Protein AF-A0AAR2KQG9-F1 (afdb_monomer_lite)

Secondary structure (DSSP, 8-state):
-PPPHHHHHHHHHHHHHHGGGGGG-HHHHHHHHHGGGS-HHHHHHHHHHHHHHGGG-GGGHHHHHHHHHHHHT-SSHHHHHHHHHHGGGG-SGGGHHHHHHHHHHGGG---HHHHHHHHHHHHHHHHH-HHHHHHHHHHHHHHS-HHHHHHHHHHHHHHHHHHGGGS-HHHHHHHHHHHHHHHHTT-

Foldseek 3Di:
DQQDPVLLVVLLVVCVVCVVPNLVSVVSLVSLLSLLVDDPNSLQSSLVRLLVCQVSCVVCLVSSLVSLVSQCPDPDPNSVLSSLLSLLSSLDDPCVLVSLLVLLVQCLDPPPSSNVSSLVSLLSSCVVPVVSNVNNLVCCLPPNDPSSNVSSLVSCVPCVVVSVPPPDPVVVVVVVVVSVVSVVVVD

Sequence (187 aa):
MATTVEELYRNYGILADAKEDLSQHKDAYQVILDGVKGGPKEKRLAAQFIPKFFSSFPELADAAINAQLDLCEDEDVSIRRQAIKELPRFAAGENLPRVADILTQLLQTDDSAEFNQVNSALISIFKIDPKGTLGGLFSQILQGEDVVRERAIKFLSTKLKTMAGKLKNTKLLSIFYLLAVVESNEK

pLDDT: mean 89.85, std 11.31, range [45.34, 98.38]

InterPro domains:
  IPR008383 Apoptosis inhibitory 5 [PF05918] (5-169)
  IPR008383 Apoptosis inhibitory 5 [PTHR12758] (1-168)
  IPR011989 Armadillo-like helical [G3DSA:1.25.10.10] (15-179)
  IPR016024 Armadillo-type fold [SSF48371] (39-164)

Structure (mmCIF, N/CA/C/O backbone):
data_AF-A0AAR2KQG9-F1
#
_entry.id   AF-A0AAR2KQG9-F1
#
loop_
_atom_site.group_PDB
_atom_site.id
_atom_site.type_symbol
_atom_site.label_atom_id
_atom_site.label_alt_id
_atom_site.label_comp_id
_atom_site.label_asym_id
_atom_site.label_entity_id
_atom_site.label_seq_id
_atom_site.pdbx_PDB_ins_code
_atom_site.Cartn_x
_atom_site.Cartn_y
_atom_site.Cartn_z
_atom_site.occupancy
_atom_site.B_iso_or_equiv
_atom_site.auth_seq_id
_atom_site.auth_comp_id
_atom_site.auth_asym_id
_atom_site.auth_atom_id
_atom_site.pdbx_PDB_model_num
ATOM 1 N N . MET A 1 1 ? 14.514 -14.662 -16.802 1.00 56.06 1 MET A N 1
ATOM 2 C CA . MET A 1 1 ? 15.680 -14.186 -16.027 1.00 56.06 1 MET A CA 1
ATOM 3 C C . MET A 1 1 ? 15.162 -13.192 -15.006 1.00 56.06 1 MET A C 1
ATOM 5 O O . MET A 1 1 ? 14.214 -12.493 -15.336 1.00 56.06 1 MET A O 1
ATOM 9 N N . ALA A 1 2 ? 15.686 -13.193 -13.781 1.00 76.19 2 ALA A N 1
ATOM 10 C CA . ALA A 1 2 ? 15.294 -12.200 -12.782 1.00 76.19 2 ALA A CA 1
ATOM 11 C C . ALA A 1 2 ? 15.875 -10.831 -13.167 1.00 76.19 2 ALA A C 1
ATOM 13 O O . ALA A 1 2 ? 17.035 -10.769 -13.577 1.00 76.19 2 ALA A O 1
ATOM 14 N N . THR A 1 3 ? 15.073 -9.772 -13.056 1.00 87.88 3 THR A N 1
ATOM 15 C CA . THR A 1 3 ? 15.507 -8.392 -13.311 1.00 87.88 3 THR A CA 1
ATOM 16 C C . THR A 1 3 ? 16.634 -8.014 -12.356 1.00 87.88 3 THR A C 1
ATOM 18 O O . THR A 1 3 ? 16.561 -8.331 -11.172 1.00 87.88 3 THR A O 1
ATOM 21 N N . THR A 1 4 ? 17.661 -7.326 -12.847 1.00 95.94 4 THR A N 1
ATOM 22 C CA . THR A 1 4 ? 18.805 -6.870 -12.038 1.00 95.94 4 THR A CA 1
ATOM 23 C C . THR A 1 4 ? 18.642 -5.427 -11.544 1.00 95.94 4 THR A C 1
ATOM 25 O O . THR A 1 4 ? 17.890 -4.636 -12.115 1.00 95.94 4 THR A O 1
ATOM 28 N N . VAL A 1 5 ? 19.395 -5.034 -10.507 1.00 97.06 5 VAL A N 1
ATOM 29 C CA . VAL A 1 5 ? 19.462 -3.629 -10.043 1.00 97.06 5 VAL A CA 1
ATOM 30 C C . VAL A 1 5 ? 19.816 -2.655 -11.176 1.00 97.06 5 VAL A C 1
ATOM 32 O O . VAL A 1 5 ? 19.216 -1.585 -11.277 1.00 97.06 5 VAL A O 1
ATOM 35 N N . GLU A 1 6 ? 20.776 -3.012 -12.033 1.00 96.81 6 GLU A N 1
ATOM 36 C CA . GLU A 1 6 ? 21.209 -2.167 -13.154 1.00 96.81 6 GLU A CA 1
ATOM 37 C C . GLU A 1 6 ? 20.080 -1.957 -14.168 1.00 96.81 6 GLU A C 1
ATOM 39 O O . GLU A 1 6 ? 19.839 -0.833 -14.614 1.00 96.81 6 GLU A O 1
ATOM 44 N N . GLU A 1 7 ? 19.328 -3.014 -14.480 1.00 96.88 7 GLU A N 1
ATOM 45 C CA . GLU A 1 7 ? 18.155 -2.920 -15.348 1.00 96.88 7 GLU A CA 1
ATOM 46 C C . GLU A 1 7 ? 17.051 -2.061 -14.731 1.00 96.88 7 GLU A C 1
ATOM 48 O O . GLU A 1 7 ? 16.453 -1.253 -15.443 1.00 96.88 7 GLU A O 1
ATOM 53 N N . LEU A 1 8 ? 16.800 -2.170 -13.423 1.00 97.75 8 LEU A N 1
ATOM 54 C CA . LEU A 1 8 ? 15.817 -1.323 -12.741 1.00 97.75 8 LEU A CA 1
ATOM 55 C C . LEU A 1 8 ? 16.196 0.158 -12.821 1.00 97.75 8 LEU A C 1
ATOM 57 O O . LEU A 1 8 ? 15.342 0.984 -13.141 1.00 97.75 8 LEU A O 1
ATOM 61 N N . TYR A 1 9 ? 17.464 0.508 -12.589 1.00 98.12 9 TYR A N 1
ATOM 62 C CA . TYR A 1 9 ? 17.921 1.893 -12.731 1.00 98.12 9 TYR A CA 1
ATOM 63 C C . TYR A 1 9 ? 17.855 2.389 -14.176 1.00 98.12 9 TYR A C 1
ATOM 65 O O . TYR A 1 9 ? 17.439 3.525 -14.402 1.00 98.12 9 TYR A O 1
ATOM 73 N N . ARG A 1 10 ? 18.208 1.545 -15.155 1.00 97.94 10 ARG A N 1
ATOM 74 C CA . ARG A 1 10 ? 18.106 1.900 -16.577 1.00 97.94 10 ARG A CA 1
ATOM 75 C C . ARG A 1 10 ? 16.665 2.231 -16.961 1.00 97.94 10 ARG A C 1
A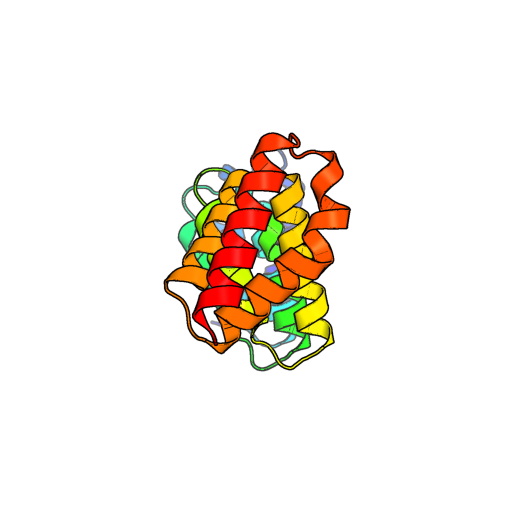TOM 77 O O . ARG A 1 10 ? 16.418 3.278 -17.551 1.00 97.94 10 ARG A O 1
ATOM 84 N N . ASN A 1 11 ? 15.715 1.368 -16.599 1.00 97.75 11 ASN A N 1
ATOM 85 C CA . ASN A 1 11 ? 14.300 1.565 -16.923 1.00 97.75 11 ASN A CA 1
ATOM 86 C C . ASN A 1 11 ? 13.681 2.722 -16.138 1.00 97.75 11 ASN A C 1
ATOM 88 O O . ASN A 1 11 ? 12.896 3.484 -16.692 1.00 97.75 11 ASN A O 1
ATOM 92 N N . TYR A 1 12 ? 14.091 2.924 -14.885 1.00 97.38 12 TYR A N 1
ATOM 93 C CA . TYR A 1 12 ? 13.732 4.128 -14.144 1.00 97.38 12 TYR A CA 1
ATOM 94 C C . TYR A 1 12 ? 14.195 5.398 -14.870 1.00 97.38 12 TYR A C 1
ATOM 96 O O . TYR A 1 12 ? 13.427 6.352 -14.947 1.00 97.38 12 TYR A O 1
ATOM 104 N N . GLY A 1 13 ? 15.424 5.413 -15.402 1.00 97.00 13 GLY A N 1
ATOM 105 C CA . GLY A 1 13 ? 15.958 6.536 -16.176 1.00 97.00 13 GLY A CA 1
ATOM 106 C C . GLY A 1 13 ? 15.115 6.828 -17.415 1.00 97.00 13 GLY A C 1
ATOM 107 O O . GLY A 1 13 ? 14.669 7.955 -17.587 1.00 97.00 13 GLY A O 1
ATOM 108 N N . ILE A 1 14 ? 14.794 5.790 -18.197 1.00 96.31 14 ILE A N 1
ATOM 109 C CA . ILE A 1 14 ? 13.911 5.898 -19.372 1.00 96.31 14 ILE A CA 1
ATOM 110 C C . ILE A 1 14 ? 12.582 6.563 -18.993 1.00 96.31 14 ILE A C 1
ATOM 112 O O . ILE A 1 14 ? 12.182 7.543 -19.615 1.00 96.31 14 ILE A O 1
ATOM 116 N N . LEU A 1 15 ? 11.919 6.075 -17.941 1.00 96.06 15 LEU A N 1
ATOM 117 C CA . LEU A 1 15 ? 10.642 6.638 -17.500 1.00 96.06 15 LEU A CA 1
ATOM 118 C C . LEU A 1 15 ? 10.787 8.066 -16.956 1.00 96.06 15 LEU A C 1
ATOM 120 O O . LEU A 1 15 ? 9.946 8.921 -17.218 1.00 96.06 15 LEU A O 1
ATOM 124 N N . ALA A 1 16 ? 11.845 8.349 -16.199 1.00 94.56 16 ALA A N 1
ATOM 125 C CA . ALA A 1 16 ? 12.082 9.678 -15.647 1.00 94.56 16 ALA A CA 1
ATOM 126 C C . ALA A 1 16 ? 12.346 10.727 -16.742 1.00 94.56 16 ALA A C 1
ATOM 128 O O . ALA A 1 16 ? 11.894 11.867 -16.609 1.00 94.56 16 ALA A O 1
ATOM 129 N N . ASP A 1 17 ? 13.031 10.338 -17.818 1.00 94.62 17 ASP A N 1
ATOM 130 C CA . ASP A 1 17 ? 13.394 11.224 -18.925 1.00 94.62 17 ASP A CA 1
ATOM 131 C C . ASP A 1 17 ? 12.259 11.398 -19.946 1.00 94.62 17 ASP A C 1
ATOM 133 O O . ASP A 1 17 ? 12.179 12.445 -20.592 1.00 94.62 17 ASP A O 1
ATOM 137 N N . ALA A 1 18 ? 11.345 10.424 -20.046 1.00 90.69 18 ALA A N 1
ATOM 138 C CA . ALA A 1 18 ? 10.233 10.429 -20.998 1.00 90.69 18 ALA A CA 1
ATOM 139 C C . ALA A 1 18 ? 9.217 11.566 -20.786 1.00 90.69 18 ALA A C 1
ATOM 141 O O . ALA A 1 18 ? 8.536 11.954 -21.730 1.00 90.69 18 ALA A O 1
ATOM 142 N N . LYS A 1 19 ? 9.112 12.132 -19.574 1.00 84.50 19 LYS A N 1
ATOM 143 C CA . LYS A 1 19 ? 8.195 13.240 -19.228 1.00 84.50 19 LYS A CA 1
ATOM 144 C C . LYS A 1 19 ? 6.754 13.015 -19.724 1.00 84.50 19 LYS A C 1
ATOM 146 O O . LYS A 1 19 ? 6.001 12.305 -19.069 1.00 84.50 19 LYS A O 1
ATOM 151 N N . GLU A 1 20 ? 6.360 13.639 -20.836 1.00 84.06 20 GLU A N 1
ATOM 152 C CA . GLU A 1 20 ? 5.007 13.560 -21.413 1.00 84.06 20 GLU A CA 1
ATOM 153 C C . GLU A 1 20 ? 4.781 12.262 -22.211 1.00 84.06 20 GLU A C 1
ATOM 155 O O . GLU A 1 20 ? 3.649 11.795 -22.318 1.00 84.06 20 GLU A O 1
ATOM 160 N N . ASP A 1 21 ? 5.854 11.612 -22.669 1.00 89.31 21 ASP A N 1
ATOM 161 C CA . ASP A 1 21 ? 5.817 10.374 -23.455 1.00 89.31 21 ASP A CA 1
ATOM 162 C C . ASP A 1 21 ? 5.869 9.103 -22.588 1.00 89.31 21 ASP A C 1
ATOM 164 O O . ASP A 1 21 ? 6.050 7.999 -23.099 1.00 89.31 21 ASP A O 1
ATOM 168 N N . LEU A 1 22 ? 5.671 9.225 -21.268 1.00 89.88 22 LEU A N 1
ATOM 169 C CA . LEU A 1 22 ? 5.689 8.107 -20.311 1.00 89.88 22 LEU A CA 1
ATOM 170 C C . LEU A 1 22 ? 4.832 6.918 -20.767 1.00 89.88 22 LEU A C 1
ATOM 172 O O . LEU A 1 22 ? 5.280 5.776 -20.695 1.00 89.88 22 LEU A O 1
ATOM 176 N N . SER A 1 23 ? 3.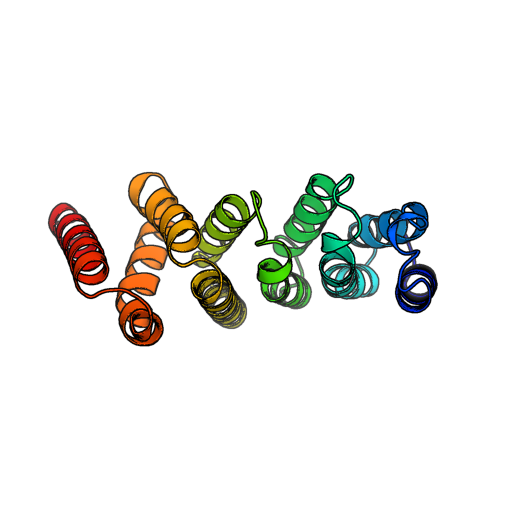636 7.190 -21.293 1.00 87.88 23 SER A N 1
ATOM 177 C CA . SER A 1 23 ? 2.697 6.164 -21.769 1.00 87.88 23 SER A CA 1
ATOM 178 C C . SER A 1 23 ? 3.250 5.282 -22.900 1.00 87.88 23 SER A C 1
ATOM 180 O O . SER A 1 23 ? 2.788 4.157 -23.079 1.00 87.88 23 SER A O 1
ATOM 182 N N . GLN A 1 24 ? 4.268 5.744 -23.637 1.00 90.69 24 GLN A N 1
ATOM 183 C CA . GLN A 1 24 ? 4.907 4.980 -24.713 1.00 90.69 24 GLN A CA 1
ATOM 184 C C . GLN A 1 24 ? 5.921 3.947 -24.190 1.00 90.69 24 GLN A C 1
ATOM 186 O O . GLN A 1 24 ? 6.279 3.020 -24.912 1.00 90.69 24 GLN A O 1
ATOM 191 N N . HIS A 1 25 ? 6.348 4.059 -22.927 1.00 95.00 25 HIS A N 1
ATOM 192 C CA . HIS A 1 25 ? 7.388 3.226 -22.308 1.00 95.00 25 HIS A CA 1
ATOM 193 C C . HIS A 1 25 ? 6.814 2.167 -21.358 1.00 95.00 25 HIS A C 1
ATOM 195 O O . HIS A 1 25 ? 7.324 1.916 -20.260 1.00 95.00 25 HIS A O 1
ATOM 201 N N . LYS A 1 26 ? 5.716 1.535 -21.782 1.00 95.69 26 LYS A N 1
ATOM 202 C CA . LYS A 1 26 ? 5.041 0.473 -21.025 1.00 95.69 26 LYS A CA 1
ATOM 203 C C . LYS A 1 26 ? 5.965 -0.711 -20.727 1.00 95.69 26 LYS A C 1
ATOM 205 O O . LYS A 1 26 ? 5.887 -1.306 -19.655 1.00 95.69 26 LYS A O 1
ATOM 210 N N . ASP A 1 27 ? 6.843 -1.048 -21.664 1.00 96.06 27 ASP A N 1
ATOM 211 C CA . ASP A 1 27 ? 7.857 -2.092 -21.527 1.00 96.06 27 ASP A CA 1
ATOM 212 C C . ASP A 1 27 ? 8.834 -1.796 -20.379 1.00 96.06 27 ASP A C 1
ATOM 214 O O . ASP A 1 27 ? 9.096 -2.669 -19.551 1.00 96.06 27 ASP A O 1
ATOM 218 N N . ALA A 1 28 ? 9.298 -0.550 -20.260 1.00 96.94 28 ALA A N 1
ATOM 219 C CA . ALA A 1 28 ? 10.172 -0.133 -19.169 1.00 96.94 28 ALA A CA 1
ATOM 220 C C . ALA A 1 28 ? 9.466 -0.225 -17.808 1.00 96.94 28 ALA A C 1
ATOM 222 O O . ALA A 1 28 ? 10.061 -0.684 -16.828 1.00 96.94 28 ALA A O 1
ATOM 223 N N . TYR A 1 29 ? 8.184 0.153 -17.740 1.00 97.88 29 TYR A N 1
ATOM 224 C CA . TYR A 1 29 ? 7.403 -0.010 -16.514 1.00 97.88 29 TYR A CA 1
ATOM 225 C C . TYR A 1 29 ? 7.167 -1.485 -16.174 1.00 97.88 29 TYR A C 1
ATOM 227 O O . TYR A 1 29 ? 7.311 -1.868 -15.015 1.00 97.88 29 TYR A O 1
ATOM 235 N N . GLN A 1 30 ? 6.920 -2.340 -17.169 1.00 97.50 30 GLN A N 1
ATOM 236 C CA . GLN A 1 30 ? 6.787 -3.784 -16.967 1.00 97.50 30 GLN A CA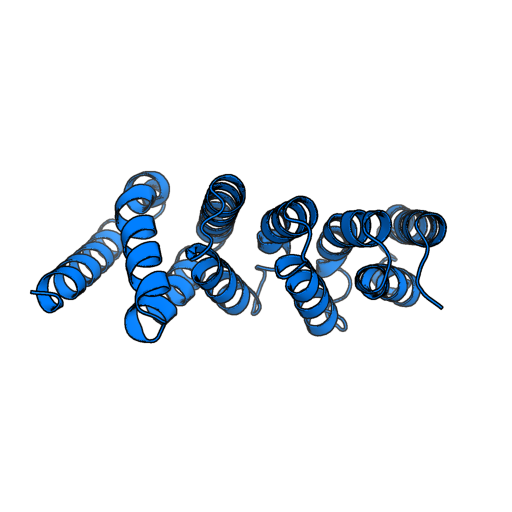 1
ATOM 237 C C . GLN A 1 30 ? 8.055 -4.402 -16.352 1.00 97.50 30 GLN A C 1
ATOM 239 O O . GLN A 1 30 ? 7.950 -5.209 -15.430 1.00 97.50 30 GLN A O 1
ATOM 244 N N . VAL A 1 31 ? 9.249 -3.971 -16.777 1.00 97.50 31 VAL A N 1
ATOM 245 C CA . VAL A 1 31 ? 10.516 -4.424 -16.169 1.00 97.50 31 VAL A CA 1
ATOM 246 C C . VAL A 1 31 ? 10.627 -4.000 -14.700 1.00 97.50 31 VAL A C 1
ATOM 248 O O . VAL A 1 31 ? 11.128 -4.763 -13.872 1.00 97.50 31 VAL A O 1
ATOM 251 N N . ILE A 1 32 ? 10.137 -2.805 -14.354 1.00 98.06 32 ILE A N 1
ATOM 252 C CA . ILE A 1 32 ? 10.074 -2.342 -12.961 1.00 98.06 32 ILE A CA 1
ATOM 253 C C . ILE A 1 32 ? 9.114 -3.207 -12.136 1.00 98.06 32 ILE A C 1
ATOM 255 O O . ILE A 1 32 ? 9.466 -3.572 -11.013 1.00 98.06 32 ILE A O 1
ATOM 259 N N . LEU A 1 33 ? 7.950 -3.575 -12.687 1.00 98.19 33 LEU A N 1
ATOM 260 C CA . LEU A 1 33 ? 7.019 -4.506 -12.038 1.00 98.19 33 LEU A CA 1
ATOM 261 C C . LEU A 1 33 ? 7.677 -5.870 -11.792 1.00 98.19 33 LEU A C 1
ATOM 263 O O . LEU A 1 33 ? 7.549 -6.430 -10.710 1.00 98.19 33 LEU A O 1
ATOM 267 N N . ASP A 1 34 ? 8.440 -6.385 -12.758 1.00 97.38 34 ASP A N 1
ATOM 268 C CA . ASP A 1 34 ? 9.142 -7.666 -12.619 1.00 97.38 34 ASP A CA 1
ATOM 269 C C . ASP A 1 34 ? 10.262 -7.646 -11.562 1.00 97.38 34 ASP A C 1
ATOM 271 O O . ASP A 1 34 ? 10.698 -8.707 -11.108 1.00 97.38 34 ASP A O 1
ATOM 275 N N . GLY A 1 35 ? 10.680 -6.462 -11.097 1.00 97.38 35 GLY A N 1
ATOM 276 C CA . GLY A 1 35 ? 11.646 -6.298 -10.010 1.00 97.38 35 GLY A CA 1
ATOM 277 C C . GLY A 1 35 ? 11.232 -6.962 -8.691 1.00 97.38 35 GLY A C 1
ATOM 278 O O . GLY A 1 35 ? 12.101 -7.321 -7.897 1.00 97.38 35 GLY A O 1
ATOM 279 N N . VAL A 1 36 ? 9.933 -7.206 -8.472 1.00 97.62 36 VAL A N 1
ATOM 280 C CA . VAL A 1 36 ? 9.430 -7.908 -7.273 1.00 97.62 36 VAL A CA 1
ATOM 281 C C . VAL A 1 36 ? 9.863 -9.375 -7.205 1.00 97.62 36 VAL A C 1
ATOM 283 O O . VAL A 1 36 ? 9.911 -9.961 -6.127 1.00 97.62 36 VAL A O 1
ATOM 286 N N . LYS A 1 37 ? 10.244 -9.962 -8.347 1.00 96.19 37 LYS A N 1
ATOM 287 C CA . LYS A 1 37 ? 10.751 -11.340 -8.462 1.00 96.19 37 LYS A CA 1
ATOM 288 C C . LYS A 1 37 ? 12.268 -11.432 -8.246 1.00 96.19 37 LYS A C 1
ATOM 290 O O . LYS A 1 37 ? 12.831 -12.522 -8.329 1.00 96.19 37 LYS A O 1
ATOM 295 N N . GLY A 1 38 ? 12.937 -10.295 -8.048 1.00 95.5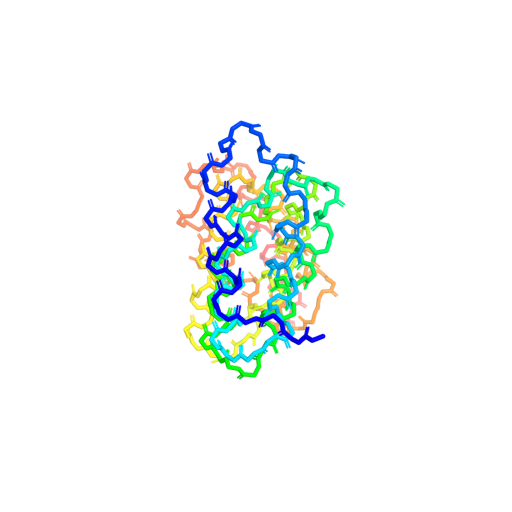0 38 GLY A N 1
ATOM 296 C CA . GLY A 1 38 ? 14.378 -10.210 -7.836 1.00 95.50 38 GLY A CA 1
ATOM 297 C C . GLY A 1 38 ? 14.800 -10.486 -6.391 1.00 95.50 38 GLY A C 1
ATOM 298 O O . GLY A 1 38 ? 14.020 -10.946 -5.555 1.00 95.50 38 GLY A O 1
ATOM 299 N N . GLY A 1 39 ? 16.066 -10.193 -6.093 1.00 96.19 39 GLY A N 1
ATOM 300 C CA . GLY A 1 39 ? 16.609 -10.271 -4.740 1.00 96.19 39 GLY A CA 1
ATOM 301 C C . GLY A 1 39 ? 16.222 -9.070 -3.863 1.00 96.19 39 GLY A C 1
ATOM 302 O O . GLY A 1 39 ? 15.510 -8.160 -4.296 1.00 96.19 39 GLY A O 1
ATOM 303 N N . PRO A 1 40 ? 16.716 -9.013 -2.612 1.00 96.44 40 PRO A N 1
ATOM 304 C CA . PRO A 1 40 ? 16.344 -7.958 -1.666 1.00 96.44 40 PRO A CA 1
ATOM 305 C C . PRO A 1 40 ? 16.637 -6.529 -2.155 1.00 96.44 40 PRO A C 1
ATOM 307 O O . PRO A 1 40 ? 15.919 -5.585 -1.822 1.00 96.44 40 PRO A O 1
ATOM 310 N N . LYS A 1 41 ? 17.696 -6.337 -2.952 1.00 96.69 41 LYS A N 1
ATOM 311 C CA . LYS A 1 41 ? 18.046 -5.013 -3.491 1.00 96.69 41 LYS A CA 1
ATOM 312 C C . LYS A 1 41 ? 17.067 -4.591 -4.582 1.00 96.69 41 LYS A C 1
ATOM 314 O O . LYS A 1 41 ? 16.613 -3.451 -4.584 1.00 96.69 41 LYS A O 1
ATOM 319 N N . GLU A 1 42 ? 16.731 -5.515 -5.470 1.00 97.88 42 GLU A N 1
ATOM 320 C CA . GLU A 1 42 ? 15.789 -5.331 -6.566 1.00 97.88 42 GLU A CA 1
ATOM 321 C C . GLU A 1 42 ? 14.388 -5.033 -6.035 1.00 97.88 42 GLU A C 1
ATOM 323 O O . GLU A 1 42 ? 13.798 -4.019 -6.403 1.00 97.88 42 GLU A O 1
ATOM 328 N N . LYS A 1 43 ? 13.905 -5.837 -5.081 1.00 98.38 43 LYS A N 1
ATOM 329 C CA . LYS A 1 43 ? 12.609 -5.631 -4.425 1.00 98.38 43 LYS A CA 1
ATOM 330 C C . LYS A 1 43 ? 12.514 -4.273 -3.732 1.00 98.38 43 LYS A C 1
ATOM 332 O O . LYS A 1 43 ? 11.512 -3.576 -3.870 1.00 98.38 43 LYS A O 1
ATOM 337 N N . ARG A 1 44 ? 13.578 -3.835 -3.046 1.00 97.19 44 ARG A N 1
ATOM 338 C CA . ARG A 1 44 ? 13.625 -2.506 -2.408 1.00 97.19 44 ARG A CA 1
ATOM 339 C C . ARG A 1 44 ? 13.545 -1.359 -3.422 1.00 97.19 44 ARG A C 1
ATOM 341 O O . ARG A 1 44 ? 12.996 -0.304 -3.098 1.00 97.19 44 ARG A O 1
ATOM 348 N N . LEU A 1 45 ? 14.096 -1.533 -4.623 1.00 97.88 45 LEU A N 1
ATOM 349 C CA . LEU A 1 45 ? 13.961 -0.557 -5.709 1.00 97.88 45 LEU A CA 1
ATOM 350 C C . LEU A 1 45 ? 12.564 -0.610 -6.329 1.00 97.88 45 LEU A C 1
ATOM 352 O O . LEU A 1 45 ? 11.936 0.436 -6.478 1.00 97.88 45 LEU A O 1
ATOM 356 N N . ALA A 1 46 ? 12.043 -1.807 -6.602 1.00 98.31 46 ALA A N 1
ATOM 357 C CA . ALA A 1 46 ? 10.690 -2.007 -7.108 1.00 98.31 46 ALA A CA 1
ATOM 358 C C . ALA A 1 46 ? 9.648 -1.334 -6.195 1.00 98.31 46 ALA A C 1
ATOM 360 O O . ALA A 1 46 ? 8.858 -0.521 -6.673 1.00 98.31 46 ALA A O 1
ATOM 361 N N . ALA A 1 47 ? 9.756 -1.522 -4.873 1.00 98.19 47 ALA A N 1
ATOM 362 C CA . ALA A 1 47 ? 8.887 -0.900 -3.865 1.00 98.19 47 ALA A CA 1
ATOM 363 C C . ALA A 1 47 ? 8.797 0.634 -3.963 1.00 98.19 47 ALA A C 1
ATOM 365 O O . ALA A 1 47 ? 7.813 1.224 -3.518 1.00 98.19 47 ALA A O 1
ATOM 366 N N . GLN A 1 48 ? 9.833 1.286 -4.503 1.00 97.81 48 GLN A N 1
ATOM 367 C CA . GLN A 1 48 ? 9.904 2.738 -4.692 1.00 97.81 48 GLN A CA 1
ATOM 368 C C . GLN A 1 48 ? 9.536 3.168 -6.115 1.00 97.81 48 GLN A C 1
ATOM 370 O O . GLN A 1 48 ? 8.990 4.254 -6.313 1.00 97.81 48 GLN A O 1
ATOM 375 N N . PHE A 1 49 ? 9.872 2.355 -7.115 1.00 98.06 49 PHE A N 1
ATOM 376 C CA . PHE A 1 49 ? 9.731 2.713 -8.524 1.00 98.06 49 PHE A CA 1
ATOM 377 C C . PHE A 1 49 ? 8.325 2.430 -9.052 1.00 98.06 49 PHE A C 1
ATOM 379 O O . PHE A 1 49 ? 7.774 3.280 -9.753 1.00 98.06 49 PHE A O 1
ATOM 386 N N . ILE A 1 50 ? 7.712 1.303 -8.669 1.00 98.31 50 ILE A N 1
ATOM 387 C CA . ILE A 1 50 ? 6.343 0.941 -9.074 1.00 98.31 50 ILE A CA 1
ATOM 388 C C . ILE A 1 50 ? 5.355 2.078 -8.755 1.00 98.31 50 ILE A C 1
ATOM 390 O O . ILE A 1 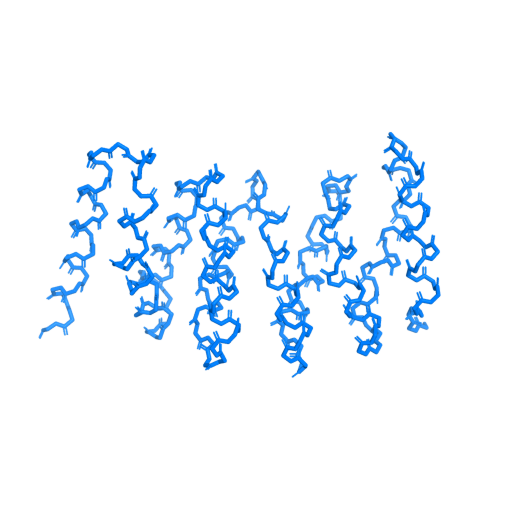50 ? 4.685 2.561 -9.674 1.00 98.31 50 ILE A O 1
ATOM 394 N N . PRO A 1 51 ? 5.296 2.596 -7.512 1.00 97.44 51 PRO A N 1
ATOM 395 C CA . PRO A 1 51 ? 4.314 3.609 -7.131 1.00 97.44 51 PRO A CA 1
ATOM 396 C C . PRO A 1 51 ? 4.572 4.970 -7.785 1.00 97.44 51 PRO A C 1
ATOM 398 O O . PRO A 1 51 ? 3.674 5.806 -7.872 1.00 97.44 51 PRO A O 1
ATOM 401 N N . LYS A 1 52 ? 5.815 5.232 -8.212 1.00 96.25 52 LYS A N 1
ATOM 402 C CA . LYS A 1 52 ? 6.224 6.531 -8.755 1.00 96.25 52 LYS A CA 1
ATOM 403 C C . LYS A 1 52 ? 5.611 6.810 -10.123 1.00 96.25 52 LYS A C 1
ATOM 405 O O . LYS A 1 52 ? 5.257 7.955 -10.389 1.00 96.25 52 LYS A O 1
ATOM 410 N N . PHE A 1 53 ? 5.501 5.787 -10.964 1.00 95.69 53 PHE A N 1
ATOM 411 C CA . PHE A 1 53 ? 5.016 5.930 -12.338 1.00 95.69 53 PHE A CA 1
ATOM 412 C C . PHE A 1 53 ? 3.587 5.412 -12.540 1.00 95.69 53 PHE A C 1
ATOM 414 O O . PHE A 1 53 ? 3.025 5.622 -13.611 1.00 95.69 53 PHE A O 1
ATOM 421 N N . PHE A 1 54 ? 2.987 4.808 -11.507 1.00 95.31 54 PHE A N 1
ATOM 422 C CA . PHE A 1 54 ? 1.663 4.176 -11.520 1.00 95.31 54 PHE A CA 1
ATOM 423 C C . PHE A 1 54 ? 0.581 4.959 -12.276 1.00 95.31 54 PHE A C 1
ATOM 425 O O . PHE A 1 54 ? -0.086 4.407 -13.146 1.00 95.31 54 PHE A O 1
ATOM 432 N N . SER A 1 55 ? 0.435 6.259 -12.002 1.00 92.12 55 SER A N 1
ATOM 433 C CA . SER A 1 55 ? -0.615 7.091 -12.609 1.00 92.12 55 SER A CA 1
ATOM 434 C C . SER A 1 55 ? -0.504 7.244 -14.130 1.00 92.12 55 SER A C 1
ATOM 436 O O . SER A 1 55 ? -1.450 7.711 -14.755 1.00 92.12 55 SER A O 1
ATOM 438 N N . SER A 1 56 ? 0.642 6.893 -14.716 1.00 93.44 56 SER A N 1
ATOM 439 C CA . SER A 1 56 ? 0.917 7.035 -16.151 1.00 93.44 56 SER A CA 1
ATOM 440 C C . SER A 1 56 ? 0.573 5.777 -16.953 1.00 93.44 56 SER A C 1
ATOM 442 O O . SER A 1 56 ? 0.587 5.833 -18.178 1.00 93.44 56 SER A O 1
ATOM 444 N N . PHE A 1 57 ? 0.263 4.664 -16.275 1.00 94.06 57 PHE A N 1
ATOM 445 C CA . PHE A 1 57 ? 0.022 3.350 -16.882 1.00 94.06 57 PHE A CA 1
ATOM 446 C C . PHE A 1 57 ? -1.280 2.721 -16.357 1.00 94.06 57 PHE A C 1
ATOM 448 O O . PHE A 1 57 ? -1.240 1.693 -15.671 1.00 94.06 57 PHE A O 1
ATOM 455 N N . PRO A 1 58 ? -2.452 3.327 -16.629 1.00 91.81 58 PRO A N 1
ATOM 456 C CA . PRO A 1 58 ? -3.736 2.820 -16.142 1.00 91.81 58 PRO A CA 1
ATOM 457 C C . PRO A 1 58 ? -4.019 1.376 -16.585 1.00 91.81 58 PRO A C 1
ATOM 459 O O . PRO A 1 58 ? -4.623 0.608 -15.843 1.00 91.81 58 PRO A O 1
ATOM 462 N N . GLU A 1 59 ? -3.531 0.963 -17.754 1.00 93.12 59 GLU A N 1
ATOM 463 C CA . GLU A 1 59 ? -3.675 -0.397 -18.275 1.00 93.12 59 GLU A CA 1
ATOM 464 C C . GLU A 1 59 ? -2.834 -1.450 -17.534 1.00 93.12 59 GLU A C 1
ATOM 466 O O . GLU A 1 59 ? -3.019 -2.646 -17.754 1.00 93.12 59 GLU A O 1
ATOM 471 N N . LEU A 1 60 ? -1.903 -1.022 -16.675 1.00 95.25 60 LEU A N 1
ATOM 472 C CA . LEU A 1 60 ? -1.117 -1.884 -15.788 1.00 95.25 60 LEU A CA 1
ATOM 473 C C . LEU A 1 60 ? -1.492 -1.696 -14.314 1.00 95.25 60 LEU A C 1
ATOM 475 O O . LEU A 1 60 ? -0.787 -2.205 -13.443 1.00 95.25 60 LEU A O 1
ATOM 479 N N . ALA A 1 61 ? -2.592 -0.996 -14.013 1.00 93.25 61 ALA A N 1
ATOM 480 C CA . ALA A 1 61 ? -2.935 -0.628 -12.645 1.00 93.25 61 ALA A CA 1
ATOM 481 C C . ALA A 1 61 ? -3.079 -1.844 -11.713 1.00 93.25 61 ALA A C 1
ATOM 483 O O . ALA A 1 61 ? -2.470 -1.871 -10.644 1.00 93.25 61 ALA A O 1
ATOM 484 N N . ASP A 1 62 ? -3.812 -2.879 -12.134 1.00 93.75 62 ASP A N 1
ATOM 485 C CA . ASP A 1 62 ? -3.984 -4.096 -11.331 1.00 93.75 62 ASP A CA 1
ATOM 486 C C . ASP A 1 62 ? -2.665 -4.838 -11.104 1.00 93.75 62 ASP A C 1
ATOM 488 O O . ASP A 1 62 ? -2.379 -5.266 -9.987 1.00 93.75 62 ASP A O 1
ATOM 492 N N . ALA A 1 63 ? -1.835 -4.950 -12.145 1.00 96.56 63 ALA A N 1
ATOM 493 C CA . ALA A 1 63 ? -0.527 -5.591 -12.046 1.00 96.56 63 ALA A CA 1
ATOM 494 C C . ALA A 1 63 ? 0.405 -4.823 -11.097 1.00 96.56 63 ALA A C 1
ATOM 496 O O . ALA A 1 63 ? 1.100 -5.436 -10.292 1.00 96.56 63 ALA A O 1
ATOM 497 N N . ALA A 1 64 ? 0.385 -3.490 -11.153 1.00 97.44 64 ALA A N 1
ATOM 498 C CA . ALA A 1 64 ? 1.183 -2.631 -10.290 1.00 97.44 64 ALA A CA 1
ATOM 499 C C . ALA A 1 64 ? 0.744 -2.700 -8.824 1.00 97.44 64 ALA A C 1
ATOM 501 O O . ALA A 1 64 ? 1.594 -2.768 -7.938 1.00 97.44 64 ALA A O 1
ATOM 502 N N . ILE A 1 65 ? -0.570 -2.718 -8.567 1.00 95.94 65 ILE A N 1
ATOM 503 C CA . ILE A 1 65 ? -1.102 -2.901 -7.214 1.00 95.94 65 ILE A CA 1
ATOM 504 C C . ILE A 1 65 ? -0.686 -4.274 -6.693 1.00 95.94 65 ILE A C 1
ATOM 506 O O . ILE A 1 65 ? -0.061 -4.333 -5.643 1.00 95.94 65 ILE A O 1
ATOM 510 N N . ASN A 1 66 ? -0.949 -5.356 -7.432 1.00 96.56 66 ASN A N 1
ATOM 511 C CA . ASN A 1 66 ? -0.605 -6.711 -6.993 1.00 96.56 66 ASN A CA 1
ATOM 512 C C . ASN A 1 66 ? 0.900 -6.857 -6.717 1.00 96.56 66 ASN A C 1
ATOM 514 O O . ASN A 1 66 ? 1.269 -7.339 -5.655 1.00 96.56 66 ASN A O 1
ATOM 518 N N . ALA A 1 67 ? 1.762 -6.335 -7.594 1.00 98.06 67 ALA A N 1
ATOM 519 C CA . ALA A 1 67 ? 3.207 -6.341 -7.375 1.00 98.06 67 ALA A CA 1
ATOM 520 C C . ALA A 1 67 ? 3.608 -5.586 -6.093 1.00 98.06 67 ALA A C 1
ATOM 522 O O . ALA A 1 67 ? 4.472 -6.035 -5.345 1.00 98.06 67 ALA A O 1
ATOM 523 N N . GLN A 1 68 ? 2.972 -4.448 -5.796 1.00 98.12 68 GLN A N 1
ATOM 524 C CA . GLN A 1 68 ? 3.224 -3.734 -4.544 1.00 98.12 68 GLN A CA 1
ATOM 525 C C . GLN A 1 68 ? 2.719 -4.513 -3.317 1.00 98.12 68 GLN A C 1
ATOM 527 O O . GLN A 1 68 ? 3.327 -4.411 -2.250 1.00 98.12 68 GLN A O 1
ATOM 532 N N . LEU A 1 69 ? 1.629 -5.273 -3.446 1.00 96.38 69 LEU A N 1
ATOM 533 C CA . LEU A 1 69 ? 1.100 -6.118 -2.371 1.00 96.38 69 LEU A CA 1
ATOM 534 C C . LEU A 1 69 ? 1.999 -7.317 -2.091 1.00 96.38 69 LEU A C 1
ATOM 536 O O . LEU A 1 69 ? 2.288 -7.557 -0.924 1.00 96.38 69 LEU A O 1
ATOM 540 N N . ASP A 1 70 ? 2.555 -7.951 -3.124 1.00 97.56 70 ASP A N 1
ATOM 541 C CA . ASP A 1 70 ? 3.570 -8.999 -2.960 1.00 97.56 70 ASP A CA 1
ATOM 542 C C . ASP A 1 70 ? 4.752 -8.489 -2.109 1.00 97.56 70 ASP A C 1
ATOM 544 O O . ASP A 1 70 ? 5.280 -9.192 -1.251 1.00 97.56 70 ASP A O 1
ATOM 548 N N . LEU A 1 71 ? 5.146 -7.221 -2.291 1.00 98.19 71 LEU A N 1
ATOM 549 C CA . LEU A 1 71 ? 6.191 -6.581 -1.484 1.00 98.19 71 LEU A CA 1
ATOM 550 C C . LEU A 1 71 ? 5.738 -6.216 -0.063 1.00 98.19 71 LEU A C 1
ATOM 552 O O . LEU A 1 71 ? 6.578 -6.113 0.830 1.00 98.19 71 LEU A O 1
ATOM 556 N N . CYS A 1 72 ? 4.441 -5.996 0.161 1.00 97.50 72 CYS A N 1
ATOM 557 C CA . CYS A 1 72 ? 3.882 -5.787 1.499 1.00 97.50 72 CYS A CA 1
ATOM 558 C C . CYS A 1 72 ? 3.843 -7.081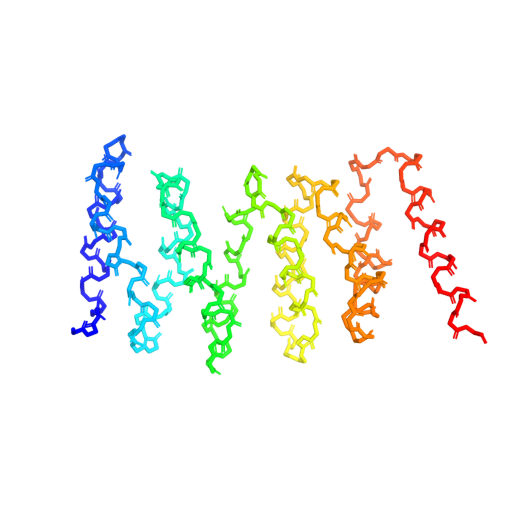 2.324 1.00 97.50 72 CYS A C 1
ATOM 560 O O . CYS A 1 72 ? 3.655 -6.990 3.531 1.00 97.50 72 CYS A O 1
ATOM 562 N N . GLU A 1 73 ? 4.055 -8.242 1.702 1.00 94.94 73 GLU A N 1
ATOM 563 C CA . GLU A 1 73 ? 4.107 -9.566 2.340 1.00 94.94 73 GLU A CA 1
ATOM 564 C C . GLU A 1 73 ? 5.525 -10.173 2.330 1.00 94.94 73 GLU A C 1
ATOM 566 O O . GLU A 1 73 ? 5.718 -11.332 2.691 1.00 94.94 73 GLU A O 1
ATOM 571 N N . ASP A 1 74 ? 6.542 -9.394 1.942 1.00 97.75 74 ASP A N 1
ATOM 572 C CA . ASP A 1 74 ? 7.927 -9.864 1.864 1.00 97.75 74 ASP A CA 1
ATOM 573 C C . ASP A 1 74 ? 8.488 -10.297 3.233 1.00 97.75 74 ASP A C 1
ATOM 575 O O . ASP A 1 74 ? 8.173 -9.726 4.278 1.00 97.75 74 ASP A O 1
ATOM 579 N N . GLU A 1 75 ? 9.385 -11.279 3.247 1.00 94.31 75 GLU A N 1
ATOM 580 C CA . GLU A 1 75 ? 10.022 -11.754 4.480 1.00 94.31 75 GLU A CA 1
ATOM 581 C C . GLU A 1 75 ? 10.856 -10.651 5.169 1.00 94.31 75 GLU A C 1
ATOM 583 O O . GLU A 1 75 ? 10.926 -10.593 6.402 1.00 94.31 75 GLU A O 1
ATOM 588 N N . ASP A 1 76 ? 11.445 -9.729 4.397 1.00 95.50 76 ASP A N 1
ATOM 589 C CA . ASP A 1 76 ? 12.209 -8.594 4.912 1.00 95.50 76 ASP A CA 1
ATOM 590 C C . ASP A 1 76 ? 11.278 -7.436 5.322 1.00 95.50 76 ASP A C 1
ATOM 592 O O . ASP A 1 76 ? 10.725 -6.704 4.495 1.00 95.50 76 ASP A O 1
ATOM 596 N N . VAL A 1 77 ? 11.195 -7.194 6.635 1.00 94.44 77 VAL A N 1
ATOM 597 C CA . VAL A 1 77 ? 10.452 -6.078 7.257 1.00 94.44 77 VAL A CA 1
ATOM 598 C C . VAL A 1 77 ? 10.792 -4.727 6.612 1.00 94.44 77 VAL A C 1
ATOM 600 O O . VAL A 1 77 ? 9.937 -3.852 6.486 1.00 94.44 77 VAL A O 1
ATOM 603 N N . SER A 1 78 ? 12.042 -4.507 6.196 1.00 95.06 78 SER A N 1
ATOM 604 C CA . SER A 1 78 ? 12.450 -3.249 5.565 1.00 95.06 78 SER A CA 1
ATOM 605 C C . SER A 1 78 ? 11.822 -3.053 4.183 1.00 95.06 78 SER A C 1
ATOM 607 O O . SER A 1 78 ? 11.505 -1.914 3.826 1.00 95.06 78 SER A O 1
ATOM 609 N N . ILE A 1 79 ? 11.612 -4.137 3.427 1.00 97.62 79 ILE A N 1
ATOM 610 C CA . ILE A 1 79 ? 10.934 -4.114 2.127 1.00 97.62 79 ILE A CA 1
ATOM 611 C C . ILE A 1 79 ? 9.447 -3.858 2.342 1.00 97.62 79 ILE A C 1
ATOM 613 O O . ILE A 1 79 ? 8.923 -2.907 1.758 1.00 97.62 79 ILE A O 1
ATOM 617 N N . ARG A 1 80 ? 8.808 -4.601 3.254 1.00 97.75 80 ARG A N 1
ATOM 618 C CA . ARG A 1 80 ? 7.394 -4.392 3.593 1.00 97.75 80 ARG A CA 1
ATOM 619 C C . ARG A 1 80 ? 7.118 -2.959 4.020 1.00 97.75 80 ARG A C 1
ATOM 621 O O . ARG A 1 80 ? 6.267 -2.286 3.445 1.00 97.75 80 ARG A O 1
ATOM 628 N N . ARG A 1 81 ? 7.916 -2.410 4.942 1.00 97.06 81 ARG A N 1
ATOM 629 C CA . ARG A 1 81 ? 7.794 -1.007 5.376 1.00 97.06 81 ARG A CA 1
ATOM 630 C C . ARG A 1 81 ? 7.909 -0.018 4.222 1.00 97.06 81 ARG A C 1
ATOM 632 O O . ARG A 1 81 ? 7.148 0.951 4.173 1.00 97.06 81 ARG A O 1
ATOM 639 N N . GLN A 1 82 ? 8.856 -0.233 3.310 1.00 97.50 82 GLN A N 1
ATOM 640 C CA . GLN A 1 82 ? 9.007 0.623 2.137 1.00 97.50 82 GLN A CA 1
ATOM 641 C C . GLN A 1 82 ? 7.803 0.494 1.196 1.00 97.50 82 GLN A C 1
ATOM 643 O O . GLN A 1 82 ? 7.346 1.508 0.672 1.00 97.50 82 GLN A O 1
ATOM 648 N N . ALA A 1 83 ? 7.255 -0.708 1.023 1.00 98.19 83 ALA A N 1
ATOM 649 C CA . ALA A 1 83 ? 6.087 -0.932 0.185 1.00 98.19 83 ALA A CA 1
ATOM 650 C C . ALA A 1 83 ? 4.823 -0.270 0.766 1.00 98.19 83 ALA A C 1
ATOM 652 O O . ALA A 1 83 ? 4.162 0.508 0.071 1.00 98.19 83 ALA A O 1
ATOM 653 N N . ILE A 1 84 ? 4.562 -0.478 2.063 1.00 98.25 84 ILE A N 1
ATOM 654 C CA . ILE A 1 84 ? 3.435 0.099 2.817 1.00 98.25 84 ILE A CA 1
ATOM 655 C C . ILE A 1 84 ? 3.460 1.625 2.762 1.00 98.25 84 ILE A C 1
ATOM 657 O O . ILE A 1 84 ? 2.425 2.272 2.587 1.00 98.25 84 ILE A O 1
ATOM 661 N N . LYS A 1 85 ? 4.649 2.222 2.900 1.00 97.25 85 LYS A N 1
ATOM 662 C CA . LYS A 1 85 ? 4.825 3.677 2.844 1.00 97.25 85 LYS A CA 1
ATOM 663 C C . LYS A 1 85 ? 4.288 4.289 1.555 1.00 97.25 85 LYS A C 1
ATOM 665 O O . LYS A 1 85 ? 3.775 5.407 1.592 1.00 97.25 85 LYS A O 1
ATOM 670 N N . GLU A 1 86 ? 4.416 3.580 0.441 1.00 97.62 86 GLU A N 1
ATOM 671 C CA . GLU A 1 86 ? 4.054 4.091 -0.876 1.00 97.62 86 GLU A CA 1
ATOM 672 C C . GLU A 1 86 ? 2.632 3.695 -1.314 1.00 97.62 86 GLU A C 1
ATOM 674 O O . GLU A 1 86 ? 2.138 4.252 -2.294 1.00 97.62 86 GLU A O 1
ATOM 679 N N . LEU A 1 87 ? 1.926 2.829 -0.566 1.00 97.50 87 LEU A N 1
ATOM 680 C CA . LEU A 1 87 ? 0.527 2.453 -0.840 1.00 97.50 87 LEU A CA 1
ATOM 681 C C . LEU A 1 87 ? -0.419 3.648 -1.086 1.00 97.50 87 LEU A C 1
ATOM 683 O O . LEU A 1 87 ? -1.240 3.564 -2.001 1.00 97.50 87 LEU A O 1
ATOM 687 N N . PRO A 1 88 ? -0.303 4.797 -0.384 1.00 96.81 88 PRO A N 1
ATOM 688 C CA . PRO A 1 88 ? -1.137 5.964 -0.672 1.00 96.81 88 PRO A CA 1
ATOM 689 C C . PRO A 1 88 ? -1.056 6.485 -2.114 1.00 96.81 88 PRO A C 1
ATOM 691 O O . PRO A 1 88 ? -1.985 7.152 -2.557 1.00 96.81 88 PRO A O 1
ATOM 694 N N . ARG A 1 89 ? 0.012 6.192 -2.870 1.00 96.06 89 ARG A N 1
ATOM 695 C CA . ARG A 1 89 ? 0.134 6.599 -4.284 1.00 96.06 89 ARG A CA 1
ATOM 696 C C . ARG A 1 89 ? -0.805 5.837 -5.214 1.00 96.06 89 ARG A C 1
ATOM 698 O O . ARG A 1 89 ? -1.152 6.354 -6.270 1.00 96.06 89 ARG A O 1
ATOM 705 N N . PHE A 1 90 ? -1.237 4.646 -4.811 1.00 95.69 90 PHE A N 1
ATOM 706 C CA . PHE A 1 90 ? -2.219 3.850 -5.544 1.00 95.69 90 PHE A CA 1
ATOM 707 C C . PHE A 1 90 ? -3.656 4.252 -5.195 1.00 95.69 90 PHE A C 1
ATOM 709 O O . PHE A 1 90 ? -4.587 3.878 -5.901 1.00 95.69 90 PHE A O 1
ATOM 716 N N . ALA A 1 91 ? -3.860 5.030 -4.125 1.00 93.06 91 ALA A N 1
ATOM 717 C CA . ALA A 1 91 ? -5.174 5.445 -3.642 1.00 93.06 91 ALA A CA 1
ATOM 718 C C . ALA A 1 91 ? -5.743 6.621 -4.456 1.00 93.06 91 ALA A C 1
ATOM 720 O O . ALA A 1 91 ? -5.966 7.714 -3.936 1.00 93.06 91 ALA A O 1
ATOM 721 N N . ALA A 1 92 ? -5.975 6.394 -5.748 1.00 85.75 92 ALA A N 1
ATOM 722 C CA . ALA A 1 92 ? -6.581 7.355 -6.661 1.00 85.75 92 ALA A CA 1
ATOM 723 C C . ALA A 1 92 ? -7.765 6.729 -7.408 1.00 85.75 92 ALA A C 1
ATOM 725 O O . ALA A 1 92 ? -7.731 5.552 -7.773 1.00 85.75 92 ALA A O 1
ATOM 726 N N . GLY A 1 93 ? -8.809 7.530 -7.645 1.00 85.69 93 GLY A N 1
ATOM 727 C CA . GLY A 1 93 ? -10.015 7.088 -8.345 1.00 85.69 93 GLY A CA 1
ATOM 728 C C . GLY A 1 93 ? -10.653 5.866 -7.681 1.00 85.69 93 GLY A C 1
ATOM 729 O O . GLY A 1 93 ? -10.896 5.856 -6.475 1.00 85.69 93 GLY A O 1
ATOM 730 N N . GLU A 1 94 ? -10.896 4.827 -8.474 1.00 87.88 94 GLU A N 1
ATOM 731 C CA . GLU A 1 94 ? -11.579 3.596 -8.055 1.00 87.88 94 GLU A CA 1
ATOM 732 C C . GLU A 1 94 ? -10.716 2.680 -7.172 1.00 87.88 94 GLU A C 1
ATOM 734 O O . GLU A 1 94 ? -11.240 1.789 -6.507 1.00 87.88 94 GLU A O 1
ATOM 739 N N . ASN A 1 95 ? -9.405 2.926 -7.093 1.00 90.56 95 ASN A N 1
ATOM 740 C CA . ASN A 1 95 ? -8.487 2.107 -6.298 1.00 90.56 95 ASN A CA 1
ATOM 741 C C . ASN A 1 95 ? -8.499 2.460 -4.808 1.00 90.56 95 ASN A C 1
ATOM 743 O O . ASN A 1 95 ? -8.051 1.667 -3.980 1.00 90.56 95 ASN A O 1
ATOM 747 N N . LEU A 1 96 ? -8.998 3.642 -4.435 1.00 92.62 96 LEU A N 1
ATOM 748 C CA . LEU A 1 96 ? -8.917 4.119 -3.056 1.00 92.62 96 LEU A CA 1
ATOM 749 C C . LEU A 1 96 ? -9.619 3.196 -2.042 1.00 92.62 96 LEU A C 1
ATOM 751 O O . LEU A 1 96 ? -8.989 2.898 -1.027 1.00 92.62 96 LEU A O 1
ATOM 755 N N . PRO A 1 97 ? -10.851 2.695 -2.277 1.00 91.25 97 PRO A N 1
ATOM 756 C CA . PRO A 1 97 ? -11.486 1.746 -1.361 1.00 91.25 97 PRO A CA 1
ATOM 757 C C . PRO A 1 97 ? -10.662 0.468 -1.168 1.00 91.25 97 PRO A C 1
ATOM 759 O O . PRO A 1 97 ? -10.501 0.016 -0.038 1.00 91.25 97 PRO A O 1
ATOM 762 N N . ARG A 1 98 ? -10.076 -0.065 -2.251 1.00 92.69 98 ARG A N 1
ATOM 763 C CA . ARG A 1 98 ? -9.213 -1.255 -2.213 1.00 92.69 98 ARG A CA 1
ATOM 764 C C . ARG A 1 98 ? -7.955 -1.005 -1.380 1.00 92.69 98 ARG A C 1
ATOM 766 O O . ARG A 1 98 ? -7.632 -1.799 -0.506 1.00 92.69 98 ARG A O 1
ATOM 773 N N . VAL A 1 99 ? -7.273 0.121 -1.600 1.00 95.69 99 VAL A N 1
ATOM 774 C CA . VAL A 1 99 ? -6.074 0.493 -0.826 1.00 95.69 99 VAL A CA 1
ATOM 775 C C . VAL A 1 99 ? -6.408 0.743 0.648 1.00 95.69 99 VAL A C 1
ATOM 777 O O . VAL A 1 99 ? -5.632 0.364 1.522 1.00 95.69 99 VAL A O 1
ATOM 780 N N . ALA A 1 100 ? -7.556 1.360 0.941 1.00 96.38 100 ALA A N 1
ATOM 781 C CA . ALA A 1 100 ? -8.010 1.584 2.311 1.00 96.38 100 ALA A CA 1
ATOM 782 C C . ALA A 1 100 ? -8.288 0.270 3.054 1.00 96.38 100 ALA A C 1
ATOM 784 O O . ALA A 1 100 ? -7.916 0.145 4.221 1.00 96.38 100 ALA A O 1
ATOM 785 N N . ASP A 1 101 ? -8.912 -0.699 2.384 1.00 94.88 101 ASP A N 1
ATOM 786 C CA . ASP A 1 101 ? -9.173 -2.028 2.938 1.00 94.88 101 ASP A CA 1
ATOM 787 C C . ASP A 1 101 ? -7.864 -2.756 3.279 1.00 94.88 101 ASP A C 1
ATOM 789 O O . ASP A 1 101 ? -7.650 -3.132 4.430 1.00 94.88 101 ASP A O 1
ATOM 793 N N . ILE A 1 102 ? -6.923 -2.809 2.331 1.00 95.44 102 ILE A N 1
ATOM 794 C CA . ILE A 1 102 ? -5.595 -3.420 2.508 1.00 95.44 102 ILE A CA 1
ATOM 795 C C . ILE A 1 102 ? -4.824 -2.770 3.659 1.00 95.44 102 ILE A C 1
ATOM 797 O O . ILE A 1 102 ? -4.320 -3.454 4.547 1.00 95.44 102 ILE A O 1
ATOM 801 N N . LEU A 1 103 ? -4.743 -1.436 3.688 1.00 97.81 103 LEU A N 1
ATOM 802 C CA . LEU A 1 103 ? -4.079 -0.727 4.783 1.00 97.81 103 LEU A CA 1
ATOM 803 C C . LEU A 1 103 ? -4.745 -1.007 6.134 1.00 97.81 103 LEU A C 1
ATOM 805 O O . LEU A 1 103 ? -4.061 -1.030 7.152 1.00 97.81 103 LEU A O 1
ATOM 809 N N . THR A 1 104 ? -6.059 -1.221 6.157 1.00 97.06 104 THR A N 1
ATOM 810 C CA . THR A 1 104 ? -6.761 -1.585 7.387 1.00 97.06 104 THR A CA 1
ATOM 811 C C . THR A 1 104 ? -6.392 -3.000 7.823 1.00 97.06 104 THR A C 1
ATOM 813 O O . THR A 1 104 ? -6.057 -3.184 8.989 1.00 97.06 104 THR A O 1
ATOM 816 N N . GLN A 1 105 ? -6.351 -3.971 6.905 1.00 96.19 105 GLN A N 1
ATOM 817 C CA . GLN A 1 105 ? -5.892 -5.336 7.200 1.00 96.19 105 GLN A CA 1
ATOM 818 C C . GLN A 1 105 ? -4.461 -5.349 7.757 1.00 96.19 105 GLN A C 1
ATOM 820 O O . GLN A 1 105 ? -4.184 -6.047 8.729 1.00 96.19 105 GLN A O 1
ATOM 825 N N . LEU A 1 106 ? -3.565 -4.518 7.216 1.00 96.94 106 LEU A N 1
ATOM 826 C CA . LEU A 1 106 ? -2.174 -4.406 7.674 1.00 96.94 106 LEU A CA 1
ATOM 827 C C . LEU A 1 106 ? -2.020 -3.823 9.093 1.00 96.94 106 LEU A C 1
ATOM 829 O O . LEU A 1 106 ? -0.932 -3.892 9.666 1.00 96.94 106 LEU A O 1
ATOM 833 N N . LEU A 1 107 ? -3.080 -3.281 9.710 1.00 96.56 107 LEU A N 1
ATOM 834 C CA . LEU A 1 107 ? -3.040 -2.837 11.112 1.00 96.56 107 LEU A CA 1
ATOM 835 C C . LEU A 1 107 ? -2.831 -3.984 12.112 1.00 96.56 107 LEU A C 1
ATOM 837 O O . LEU A 1 107 ? -2.517 -3.710 13.274 1.00 96.56 107 LEU A O 1
ATOM 841 N N . GLN A 1 108 ? -3.008 -5.235 11.681 1.00 95.62 108 GLN A N 1
ATOM 842 C CA . GLN A 1 108 ? -2.781 -6.419 12.508 1.00 95.62 108 GLN A CA 1
ATOM 843 C C . GLN A 1 108 ? -1.298 -6.731 12.756 1.00 95.62 108 GLN A C 1
ATOM 845 O O . GLN A 1 108 ? -1.006 -7.581 13.587 1.00 95.62 108 GLN A O 1
ATOM 850 N N . THR A 1 109 ? -0.364 -6.058 12.069 1.00 95.06 109 THR A N 1
ATOM 851 C CA . THR A 1 109 ? 1.075 -6.281 12.282 1.00 95.06 109 THR A CA 1
ATOM 852 C C . THR A 1 109 ? 1.488 -6.035 13.739 1.00 95.06 109 THR A C 1
ATOM 854 O O . THR A 1 109 ? 1.090 -5.046 14.370 1.00 95.06 109 THR A O 1
ATOM 857 N N . ASP A 1 110 ? 2.333 -6.928 14.255 1.00 93.19 110 ASP A N 1
ATOM 858 C CA . ASP A 1 110 ? 2.968 -6.802 15.568 1.00 93.19 110 ASP A CA 1
ATOM 859 C C . ASP A 1 110 ? 4.283 -6.006 15.515 1.00 93.19 110 ASP A C 1
ATOM 861 O O . ASP A 1 110 ? 4.790 -5.572 16.556 1.00 93.19 110 ASP A O 1
ATOM 865 N N . ASP A 1 111 ? 4.831 -5.743 14.320 1.00 95.19 111 ASP A N 1
ATOM 866 C CA . ASP A 1 111 ? 5.998 -4.875 14.181 1.00 95.19 111 ASP A CA 1
ATOM 867 C C . ASP A 1 111 ? 5.597 -3.409 14.384 1.00 95.19 111 ASP A C 1
ATOM 869 O O . ASP A 1 111 ? 4.833 -2.809 13.624 1.00 95.19 111 ASP A O 1
ATOM 873 N N . SER A 1 112 ? 6.150 -2.794 15.427 1.00 94.56 112 SER A N 1
ATOM 874 C CA . SER A 1 112 ? 5.816 -1.413 15.788 1.00 94.56 112 SER A CA 1
ATOM 875 C C . SER A 1 112 ? 6.146 -0.395 14.687 1.00 94.56 112 SER A C 1
ATOM 877 O O . SER A 1 112 ? 5.465 0.629 14.564 1.00 94.56 112 SER A O 1
ATOM 879 N N . ALA A 1 113 ? 7.176 -0.642 13.874 1.00 94.50 113 ALA A N 1
ATOM 880 C CA . ALA A 1 113 ? 7.591 0.281 12.828 1.00 94.50 113 ALA A CA 1
ATOM 881 C C . ALA A 1 113 ? 6.689 0.168 11.589 1.00 94.50 113 ALA A C 1
ATOM 883 O O . ALA A 1 113 ? 6.354 1.198 10.997 1.00 94.50 113 ALA A O 1
ATOM 884 N N . GLU A 1 114 ? 6.244 -1.038 11.235 1.00 95.94 114 GLU A N 1
ATOM 885 C CA . GLU A 1 114 ? 5.179 -1.286 10.259 1.00 95.94 114 GLU A CA 1
ATOM 886 C C . GLU A 1 114 ? 3.862 -0.687 10.720 1.00 95.94 114 GLU A C 1
ATOM 888 O O . GLU A 1 114 ? 3.259 0.087 9.981 1.00 95.94 114 GLU A O 1
ATOM 893 N N . PHE A 1 115 ? 3.458 -0.937 11.966 1.00 96.00 115 PHE A N 1
ATOM 894 C CA . PHE A 1 115 ? 2.214 -0.405 12.513 1.00 96.00 115 PHE A CA 1
ATOM 895 C C . PHE A 1 115 ? 2.156 1.126 12.393 1.00 96.00 115 PHE A C 1
ATOM 897 O O . PHE A 1 115 ? 1.160 1.700 11.940 1.00 96.00 115 PHE A O 1
ATOM 904 N N . ASN A 1 116 ? 3.252 1.812 12.730 1.00 95.56 116 ASN A N 1
ATOM 905 C CA . ASN A 1 116 ? 3.371 3.264 12.570 1.00 95.56 116 ASN A CA 1
ATOM 906 C C . ASN A 1 116 ? 3.328 3.710 11.098 1.00 95.56 116 ASN A C 1
ATOM 908 O O . ASN A 1 116 ? 2.777 4.773 10.782 1.00 95.56 116 ASN A O 1
ATOM 912 N N . GLN A 1 117 ? 3.889 2.905 10.196 1.00 96.94 117 GLN A N 1
ATOM 913 C CA . GLN A 1 117 ? 3.878 3.164 8.760 1.00 96.94 117 GLN A CA 1
ATOM 914 C C . GLN A 1 117 ? 2.467 3.030 8.173 1.00 96.94 117 GLN A C 1
ATOM 916 O O . GLN A 1 117 ? 2.029 3.928 7.451 1.00 96.94 117 GLN A O 1
ATOM 921 N N . VAL A 1 118 ? 1.731 1.981 8.551 1.00 97.69 118 VAL A N 1
ATOM 922 C CA . VAL A 1 118 ? 0.326 1.756 8.178 1.00 97.69 118 VAL A CA 1
ATOM 923 C C . VAL A 1 118 ? -0.554 2.900 8.679 1.00 97.69 118 VAL A C 1
ATOM 925 O O . VAL A 1 118 ? -1.305 3.493 7.905 1.00 97.69 118 VAL A O 1
ATOM 928 N N . ASN A 1 119 ? -0.402 3.296 9.948 1.00 96.19 119 ASN A N 1
ATOM 929 C CA . ASN A 1 119 ? -1.123 4.439 10.519 1.00 96.19 119 ASN A CA 1
ATOM 930 C C . ASN A 1 119 ? -0.901 5.717 9.692 1.00 96.19 119 ASN A C 1
ATOM 932 O O . ASN A 1 119 ? -1.840 6.459 9.403 1.00 96.19 119 ASN A O 1
ATOM 936 N N . SER A 1 120 ? 0.349 5.975 9.307 1.00 96.19 120 SER A N 1
ATOM 937 C CA . SER A 1 120 ? 0.726 7.153 8.520 1.00 96.19 120 SER A CA 1
ATOM 938 C C . SER A 1 120 ? 0.167 7.105 7.092 1.00 96.19 120 SER A C 1
ATOM 940 O O . SER A 1 120 ? -0.260 8.137 6.565 1.00 96.19 120 SER A O 1
ATOM 942 N N . ALA A 1 121 ? 0.115 5.920 6.478 1.00 97.12 121 ALA A N 1
ATOM 943 C CA . ALA A 1 121 ? -0.499 5.701 5.172 1.00 97.12 121 ALA A CA 1
ATOM 944 C C . ALA A 1 121 ? -2.025 5.915 5.218 1.00 97.12 121 ALA A C 1
ATOM 946 O O . ALA A 1 121 ? -2.545 6.685 4.409 1.00 97.12 121 ALA A O 1
ATOM 947 N N . LEU A 1 122 ? -2.723 5.356 6.217 1.00 96.62 122 LEU A N 1
ATOM 948 C CA . LEU A 1 122 ? -4.160 5.577 6.443 1.00 96.62 122 LEU A CA 1
ATOM 949 C C . LEU A 1 122 ? -4.490 7.063 6.631 1.00 96.62 122 LEU A C 1
ATOM 951 O O . LEU A 1 122 ? -5.410 7.581 6.003 1.00 96.62 122 LEU A O 1
ATOM 955 N N . ILE A 1 123 ? -3.705 7.784 7.439 1.00 94.25 123 ILE A N 1
ATOM 956 C CA . ILE A 1 123 ? -3.863 9.240 7.608 1.00 94.25 123 ILE A CA 1
ATOM 957 C C . ILE A 1 123 ? -3.665 9.974 6.272 1.00 94.25 123 ILE A C 1
ATOM 959 O O . ILE A 1 123 ? -4.337 10.974 6.007 1.00 94.25 123 ILE A O 1
ATOM 963 N N . SER A 1 124 ? -2.737 9.512 5.433 1.00 94.56 124 SER A N 1
ATOM 964 C CA . SER A 1 124 ? -2.460 10.130 4.133 1.00 94.56 124 SER A CA 1
ATOM 965 C C . SER A 1 124 ? -3.638 9.972 3.175 1.00 94.56 124 SER A C 1
ATOM 967 O O . SER A 1 124 ? -4.095 10.975 2.631 1.00 94.56 124 SER A O 1
ATOM 969 N N . ILE A 1 125 ? -4.192 8.764 3.036 1.00 94.56 125 ILE A N 1
ATOM 970 C CA . ILE A 1 125 ? -5.358 8.540 2.168 1.00 94.56 125 ILE A CA 1
ATOM 971 C C . ILE A 1 125 ? -6.635 9.173 2.732 1.00 94.56 125 ILE A C 1
ATOM 973 O O . ILE A 1 125 ? -7.438 9.708 1.971 1.00 94.56 125 ILE A O 1
ATOM 977 N N . PHE A 1 126 ? -6.765 9.266 4.061 1.00 92.38 126 PHE A N 1
ATOM 978 C CA . PHE A 1 126 ? -7.866 9.987 4.700 1.00 92.38 126 PHE A CA 1
ATOM 979 C C . PHE A 1 126 ? -7.867 11.473 4.328 1.00 92.38 126 PHE A C 1
ATOM 981 O O . PHE A 1 126 ? -8.923 12.073 4.145 1.00 92.38 126 PHE A O 1
ATOM 988 N N . LYS A 1 127 ? -6.689 12.098 4.204 1.00 89.00 127 LYS A N 1
ATOM 989 C CA . LYS A 1 127 ? -6.580 13.505 3.782 1.00 89.00 127 LYS A CA 1
ATOM 990 C C . LYS A 1 127 ? -6.998 13.725 2.325 1.00 89.00 127 LYS A C 1
ATOM 992 O O . LYS A 1 127 ? -7.357 14.861 2.005 1.00 89.00 127 LYS A O 1
ATOM 997 N N . ILE A 1 128 ? -6.913 12.687 1.490 1.00 89.12 128 ILE A N 1
ATOM 998 C CA . ILE A 1 128 ? -7.291 12.692 0.070 1.00 89.12 128 ILE A CA 1
ATOM 999 C C . ILE A 1 128 ? -8.801 12.473 -0.054 1.00 89.12 128 ILE A C 1
ATOM 1001 O O . ILE A 1 128 ? -9.507 13.351 -0.546 1.00 89.12 128 ILE A O 1
ATOM 1005 N N . ASP A 1 129 ? -9.302 11.349 0.462 1.00 88.38 129 ASP A N 1
ATOM 1006 C CA . ASP A 1 129 ? -10.729 11.030 0.515 1.00 88.38 129 ASP A CA 1
ATOM 1007 C C . ASP A 1 129 ? -11.096 10.418 1.878 1.00 88.38 129 ASP A C 1
ATOM 1009 O O . ASP A 1 129 ? -10.943 9.207 2.104 1.00 88.38 129 ASP A O 1
ATOM 1013 N N . PRO A 1 130 ? -11.640 11.236 2.798 1.00 88.19 130 PRO A N 1
ATOM 1014 C CA . PRO A 1 130 ? -12.118 10.749 4.081 1.00 88.19 130 PRO A CA 1
ATOM 1015 C C . PRO A 1 130 ? -13.218 9.695 3.941 1.00 88.19 130 PRO A C 1
ATOM 1017 O O . PRO A 1 130 ? -13.288 8.781 4.757 1.00 88.19 130 PRO A O 1
ATOM 1020 N N . LYS A 1 131 ? -14.107 9.816 2.942 1.00 86.12 131 LYS A N 1
ATOM 1021 C CA . LYS A 1 131 ? -15.274 8.935 2.820 1.00 86.12 131 LYS A CA 1
ATOM 1022 C C . LYS A 1 131 ? -14.843 7.546 2.367 1.00 86.12 131 LYS A C 1
ATOM 1024 O O . LYS A 1 131 ? -15.238 6.575 3.005 1.00 86.12 131 LYS A O 1
ATOM 1029 N N . GLY A 1 132 ? -14.039 7.453 1.309 1.00 89.56 132 GLY A N 1
ATOM 1030 C CA . GLY A 1 132 ? -13.529 6.169 0.837 1.00 89.56 132 GLY A CA 1
ATOM 1031 C C . GLY A 1 132 ? -12.626 5.486 1.867 1.00 89.56 132 GLY A C 1
ATOM 1032 O O . GLY A 1 132 ? -12.766 4.287 2.095 1.00 89.56 132 GLY A O 1
ATOM 1033 N N . THR A 1 133 ? -11.800 6.255 2.589 1.00 92.56 133 THR A N 1
ATOM 1034 C CA . THR A 1 133 ? -10.953 5.708 3.666 1.00 92.56 133 THR A CA 1
ATOM 1035 C C . THR A 1 133 ? -11.781 5.144 4.821 1.00 92.56 133 THR A C 1
ATOM 1037 O O . THR A 1 133 ? -11.527 4.036 5.287 1.00 92.56 133 THR A O 1
ATOM 1040 N N . LEU A 1 134 ? -12.805 5.880 5.272 1.00 90.88 134 LEU A N 1
ATOM 1041 C CA . LEU A 1 134 ? -13.734 5.383 6.291 1.00 90.88 134 LEU A CA 1
ATOM 1042 C C . LEU A 1 134 ? -14.508 4.156 5.803 1.00 90.88 134 LEU A C 1
ATOM 1044 O O . LEU A 1 134 ? -14.780 3.274 6.607 1.00 90.88 134 LEU A O 1
ATOM 1048 N N . GLY A 1 135 ? -14.836 4.082 4.510 1.00 89.38 135 GLY A N 1
ATOM 1049 C CA . GLY A 1 135 ? -15.458 2.905 3.904 1.00 89.38 135 GLY A CA 1
ATOM 1050 C C . GLY A 1 135 ? -14.634 1.634 4.116 1.00 89.38 135 GLY A C 1
ATOM 1051 O O . GLY A 1 135 ? -15.178 0.650 4.606 1.00 89.38 135 GLY A O 1
ATOM 1052 N N . GLY A 1 136 ? -13.326 1.679 3.833 1.00 91.69 136 GLY A N 1
ATOM 1053 C CA . GLY A 1 136 ? -12.415 0.551 4.080 1.00 91.69 136 GLY A CA 1
ATOM 1054 C C . GLY A 1 136 ? -12.307 0.187 5.565 1.00 91.69 136 GLY A C 1
ATOM 1055 O O . GLY A 1 136 ? -12.464 -0.975 5.932 1.00 91.69 136 GLY A O 1
ATOM 1056 N N . LEU A 1 137 ? -12.150 1.191 6.438 1.00 93.56 137 LEU A N 1
ATOM 1057 C CA . LEU A 1 137 ? -12.090 0.977 7.890 1.00 93.56 137 LEU A CA 1
ATOM 1058 C C . LEU A 1 137 ? -13.365 0.311 8.429 1.00 93.56 137 LEU A C 1
ATOM 1060 O O . LEU A 1 137 ? -13.289 -0.668 9.164 1.00 93.56 137 LEU A O 1
ATOM 1064 N N . PHE A 1 138 ? -14.543 0.815 8.055 1.00 91.06 138 PHE A N 1
ATOM 1065 C CA . PHE A 1 138 ? -15.812 0.251 8.516 1.00 91.06 138 PHE A CA 1
ATOM 1066 C C . PHE A 1 138 ? -16.116 -1.117 7.907 1.00 91.06 138 PHE A C 1
ATOM 1068 O O . PHE A 1 138 ? -16.711 -1.940 8.596 1.00 91.06 138 PHE A O 1
ATOM 1075 N N . SER A 1 139 ? -15.696 -1.380 6.666 1.00 91.56 139 SER A N 1
ATOM 1076 C CA . SER A 1 139 ? -15.802 -2.711 6.057 1.00 91.56 139 SER A CA 1
ATOM 1077 C C . SER A 1 139 ? -15.121 -3.760 6.940 1.00 91.56 139 SER A C 1
ATOM 1079 O O . SER A 1 139 ? -15.755 -4.723 7.367 1.00 91.56 139 SER A O 1
ATOM 1081 N N . GLN A 1 140 ? -13.871 -3.501 7.331 1.00 93.19 140 GLN A N 1
ATOM 1082 C CA . GLN A 1 140 ? -13.106 -4.390 8.206 1.00 93.19 140 GLN A CA 1
ATOM 1083 C C . GLN A 1 140 ? -13.640 -4.437 9.644 1.00 93.19 140 GLN A C 1
ATOM 1085 O O . GLN A 1 140 ? -13.595 -5.483 10.279 1.00 93.19 140 GLN A O 1
ATOM 1090 N N . ILE A 1 141 ? -14.212 -3.348 10.166 1.00 91.81 141 ILE A N 1
ATOM 1091 C CA . ILE A 1 141 ? -14.858 -3.381 11.489 1.00 91.81 141 ILE A CA 1
ATOM 1092 C C . ILE A 1 141 ? -16.083 -4.304 11.484 1.00 91.81 141 ILE A C 1
ATOM 1094 O O . ILE A 1 141 ? -16.286 -5.071 12.422 1.00 91.81 141 ILE A O 1
ATOM 1098 N N . LEU A 1 142 ? -16.906 -4.225 10.437 1.00 87.94 142 LEU A N 1
ATOM 1099 C CA . LEU A 1 142 ? -18.170 -4.955 10.358 1.00 87.94 142 LEU A CA 1
ATOM 1100 C C . LEU A 1 142 ? -18.001 -6.412 9.912 1.00 87.94 142 LEU A C 1
ATOM 1102 O O . LEU A 1 142 ? -18.822 -7.246 10.280 1.00 87.94 142 LEU A O 1
ATOM 1106 N N . GLN A 1 143 ? -16.998 -6.699 9.080 1.00 90.06 143 GLN A N 1
ATOM 1107 C CA . GLN A 1 143 ? -16.873 -7.979 8.368 1.00 90.06 143 GLN A CA 1
ATOM 1108 C C . GLN A 1 143 ? -15.477 -8.606 8.462 1.00 90.06 143 GLN A C 1
ATOM 1110 O O . GLN A 1 143 ? -15.308 -9.755 8.065 1.00 90.06 143 GLN A O 1
ATOM 1115 N N . GLY A 1 144 ? -14.484 -7.864 8.952 1.00 89.75 144 GLY A N 1
ATOM 1116 C CA . GLY A 1 144 ? -13.113 -8.340 9.089 1.00 89.75 144 GLY A CA 1
ATOM 1117 C C . GLY A 1 144 ? -12.889 -9.175 10.347 1.00 89.75 144 GLY A C 1
ATOM 1118 O O . GLY A 1 144 ? -13.775 -9.348 11.193 1.00 89.75 144 GLY A O 1
ATOM 1119 N N . GLU A 1 145 ? -11.662 -9.674 10.463 1.00 92.00 145 GLU A N 1
ATOM 1120 C CA . GLU A 1 145 ? -11.190 -10.456 11.604 1.00 92.00 145 GLU A CA 1
ATOM 1121 C C . GLU A 1 145 ? -11.165 -9.627 12.893 1.00 92.00 145 GLU A C 1
ATOM 1123 O O . GLU A 1 145 ? -10.953 -8.414 12.862 1.00 92.00 145 GLU A O 1
ATOM 1128 N N . ASP A 1 146 ? -11.326 -10.285 14.043 1.00 91.69 146 ASP A N 1
ATOM 1129 C CA . ASP A 1 146 ? -11.435 -9.613 15.345 1.00 91.69 146 ASP A CA 1
ATOM 1130 C C . ASP A 1 146 ? -10.220 -8.720 15.652 1.00 91.69 146 ASP A C 1
ATOM 1132 O O . ASP A 1 146 ? -10.381 -7.585 16.102 1.00 91.69 146 ASP A O 1
ATOM 1136 N N . VAL A 1 147 ? -9.007 -9.180 15.319 1.00 93.50 147 VAL A N 1
ATOM 1137 C CA . VAL A 1 147 ? -7.775 -8.394 15.501 1.00 93.50 147 VAL A CA 1
ATOM 1138 C C . VAL A 1 147 ? -7.800 -7.136 14.634 1.00 93.50 147 VAL A C 1
ATOM 1140 O O . VAL A 1 147 ? -7.504 -6.040 15.113 1.00 93.50 147 VAL A O 1
ATOM 1143 N N . VAL A 1 148 ? -8.181 -7.260 13.361 1.00 94.81 148 VAL A N 1
ATOM 1144 C CA . VAL A 1 148 ? -8.264 -6.119 12.439 1.00 94.81 148 VAL A CA 1
ATOM 1145 C C . VAL A 1 148 ? -9.351 -5.144 12.899 1.00 94.81 148 VAL A C 1
ATOM 1147 O O . VAL A 1 148 ? -9.109 -3.934 12.928 1.00 94.81 148 VAL A O 1
ATOM 1150 N N . ARG A 1 149 ? -10.515 -5.652 13.329 1.00 93.44 149 ARG A N 1
ATOM 1151 C CA . ARG A 1 149 ? -11.620 -4.863 13.893 1.00 93.44 149 ARG A CA 1
ATOM 1152 C C . ARG A 1 149 ? -11.156 -4.036 15.086 1.00 93.44 149 ARG A C 1
ATOM 1154 O O . ARG A 1 149 ? -11.312 -2.814 15.066 1.00 93.44 149 ARG A O 1
ATOM 1161 N N . GLU A 1 150 ? -10.545 -4.665 16.090 1.00 92.19 150 GLU A N 1
ATOM 1162 C CA . GLU A 1 150 ? -10.064 -3.978 17.295 1.00 92.19 150 GLU A CA 1
ATOM 1163 C C . GLU A 1 150 ? -9.050 -2.881 16.931 1.00 92.19 150 GLU A C 1
ATOM 1165 O O . GLU A 1 150 ? -9.130 -1.737 17.398 1.00 92.19 150 GLU A O 1
ATOM 1170 N N . ARG A 1 151 ? -8.110 -3.193 16.030 1.00 95.00 151 ARG A N 1
ATOM 1171 C CA . ARG A 1 151 ? -7.083 -2.243 15.588 1.00 95.00 151 ARG A CA 1
ATOM 1172 C C . ARG A 1 151 ? -7.675 -1.076 14.797 1.00 95.00 151 ARG A C 1
ATOM 1174 O O . ARG A 1 151 ? -7.237 0.060 14.997 1.00 95.00 151 ARG A O 1
ATOM 1181 N N . ALA A 1 152 ? -8.677 -1.317 13.955 1.00 94.12 152 ALA A N 1
ATOM 1182 C CA . ALA A 1 152 ? -9.383 -0.283 13.202 1.00 94.12 152 ALA A CA 1
ATOM 1183 C C . ALA A 1 152 ? -10.206 0.640 14.120 1.00 94.12 152 ALA A C 1
ATOM 1185 O O . ALA A 1 152 ? -10.134 1.866 13.981 1.00 94.12 152 ALA A O 1
ATOM 1186 N N . ILE A 1 153 ? -10.913 0.084 15.112 1.00 90.69 153 ILE A N 1
ATOM 1187 C CA . ILE A 1 153 ? -11.618 0.859 16.149 1.00 90.69 153 ILE A CA 1
ATOM 1188 C C . ILE A 1 153 ? -10.617 1.729 16.909 1.00 90.69 153 ILE A C 1
ATOM 1190 O O . ILE A 1 153 ? -10.793 2.944 17.011 1.00 90.69 153 ILE A O 1
ATOM 1194 N N . LYS A 1 154 ? -9.505 1.146 17.370 1.00 91.31 154 LYS A N 1
ATOM 1195 C CA . LYS A 1 154 ? -8.447 1.877 18.080 1.00 91.31 154 LYS A CA 1
ATOM 1196 C C . LYS A 1 154 ? -7.827 2.980 17.223 1.00 91.31 154 LYS A C 1
ATOM 1198 O O . LYS A 1 154 ? -7.566 4.079 17.728 1.00 91.31 154 LYS A O 1
ATOM 1203 N N . PHE A 1 155 ? -7.602 2.727 15.934 1.00 93.31 155 PHE A N 1
ATOM 1204 C CA . PHE A 1 155 ? -7.141 3.739 14.986 1.00 93.31 155 PHE A CA 1
ATOM 1205 C C . PHE A 1 155 ? -8.121 4.916 14.929 1.00 93.31 155 PHE A C 1
ATOM 1207 O O . PHE A 1 155 ? -7.714 6.061 15.127 1.00 93.31 155 PHE A O 1
ATOM 1214 N N . LEU A 1 156 ? -9.416 4.650 14.738 1.00 90.44 156 LEU A N 1
ATOM 1215 C CA . LEU A 1 156 ? -10.445 5.689 14.710 1.00 90.44 156 LEU A CA 1
ATOM 1216 C C . LEU A 1 156 ? -10.511 6.447 16.043 1.00 90.44 156 LEU A C 1
ATOM 1218 O O . LEU A 1 156 ? -10.382 7.670 16.056 1.00 90.44 156 LEU A O 1
ATOM 1222 N N . SER A 1 157 ? -10.603 5.757 17.176 1.00 86.12 157 SER A N 1
ATOM 1223 C CA . SER A 1 157 ? -10.719 6.389 18.497 1.00 86.12 157 SER A CA 1
ATOM 1224 C C . SER A 1 157 ? -9.526 7.291 18.841 1.00 86.12 157 SER A C 1
ATOM 1226 O O . SER A 1 157 ? -9.695 8.340 19.471 1.00 86.12 157 SER A O 1
ATOM 1228 N N . THR A 1 158 ? -8.318 6.940 18.386 1.00 87.69 158 THR A N 1
ATOM 1229 C CA . THR A 1 158 ? -7.092 7.700 18.688 1.00 87.69 158 THR A CA 1
ATOM 1230 C C . THR A 1 158 ? -6.746 8.765 17.648 1.00 87.69 158 THR A C 1
ATOM 1232 O O . THR A 1 158 ? -6.264 9.840 18.012 1.00 87.69 158 THR A O 1
ATOM 1235 N N . LYS A 1 159 ? -6.975 8.504 16.356 1.00 86.31 159 LYS A N 1
ATOM 1236 C CA . LYS A 1 159 ? -6.551 9.384 15.254 1.00 86.31 159 LYS A CA 1
ATOM 1237 C C . LYS A 1 159 ? -7.679 10.250 14.708 1.00 86.31 159 LYS A C 1
ATOM 1239 O O . LYS A 1 159 ? -7.404 11.314 14.161 1.00 86.31 159 LYS A O 1
ATOM 1244 N N . LEU A 1 160 ? -8.949 9.872 14.867 1.00 79.69 160 LEU A N 1
ATOM 1245 C CA . LEU A 1 160 ? -10.054 10.639 14.283 1.00 79.69 160 LEU A CA 1
ATOM 1246 C C . LEU A 1 160 ? -10.087 12.070 14.816 1.00 79.69 160 LEU A C 1
ATOM 1248 O O . LEU A 1 160 ? -10.280 12.987 14.032 1.00 79.69 160 LEU A O 1
ATOM 1252 N N . LYS A 1 161 ? -9.805 12.290 16.107 1.00 75.62 161 LYS A N 1
ATOM 1253 C CA . LYS A 1 161 ? -9.751 13.639 16.702 1.00 75.62 161 LYS A CA 1
ATOM 1254 C C . LYS A 1 161 ? -8.729 14.551 16.018 1.00 75.62 161 LYS A C 1
ATOM 1256 O O . LYS A 1 161 ? -9.000 15.732 15.837 1.00 75.62 161 LYS A O 1
ATOM 1261 N N . THR A 1 162 ? -7.578 14.013 15.612 1.00 77.12 162 THR A N 1
ATOM 1262 C CA . THR A 1 162 ? -6.529 14.791 14.935 1.00 77.12 162 THR A CA 1
ATOM 1263 C C . THR A 1 162 ? -6.816 14.973 13.443 1.00 77.12 162 THR A C 1
ATOM 1265 O O . THR A 1 162 ? -6.392 15.963 12.851 1.00 77.12 162 THR A O 1
ATOM 1268 N N . MET A 1 163 ? -7.579 14.060 12.835 1.00 75.25 163 MET A N 1
ATOM 1269 C CA . MET A 1 163 ? -7.995 14.127 11.428 1.00 75.25 163 MET A CA 1
ATOM 1270 C C . MET A 1 163 ? -9.312 14.899 11.204 1.00 75.25 163 MET A C 1
ATOM 1272 O O . MET A 1 163 ? -9.593 15.348 10.091 1.00 75.25 163 MET A O 1
ATOM 1276 N N . ALA A 1 164 ? -10.110 15.085 12.260 1.00 66.69 164 ALA A N 1
ATOM 1277 C CA . ALA A 1 164 ? -11.467 15.632 12.253 1.00 66.69 164 ALA A CA 1
ATOM 1278 C C . ALA A 1 164 ? -11.583 17.075 11.750 1.00 66.69 164 ALA A C 1
ATOM 1280 O O . ALA A 1 164 ? -12.681 17.487 11.392 1.00 66.69 164 ALA A O 1
ATOM 1281 N N . GLY A 1 165 ? -10.484 17.833 11.672 1.00 65.81 165 GLY A N 1
ATOM 1282 C CA . GLY A 1 165 ? -10.510 19.249 11.284 1.00 65.81 165 GLY A CA 1
ATOM 1283 C C . GLY A 1 165 ? -11.165 19.537 9.923 1.00 65.81 165 GLY A C 1
ATOM 1284 O O . GLY A 1 165 ? -11.607 20.658 9.693 1.00 65.81 165 GLY A O 1
ATOM 1285 N N . LYS A 1 166 ? -11.271 18.538 9.030 1.00 57.56 166 LYS A N 1
ATOM 1286 C CA . LYS A 1 166 ? -11.968 18.640 7.730 1.00 57.56 166 LYS A CA 1
ATOM 1287 C C . LYS A 1 166 ? -13.351 17.972 7.689 1.00 57.56 166 LYS A C 1
ATOM 1289 O O . LYS A 1 166 ? -14.077 18.134 6.708 1.00 57.56 166 LYS A O 1
ATOM 1294 N N . LEU A 1 167 ? -13.726 17.197 8.705 1.00 64.38 167 LEU A N 1
ATOM 1295 C CA . LEU A 1 167 ? -15.032 16.545 8.761 1.00 64.38 167 LEU A CA 1
ATOM 1296 C C . LEU A 1 167 ? -16.068 17.529 9.319 1.00 64.38 167 LEU A C 1
ATOM 1298 O O . LEU A 1 167 ? -15.854 18.170 10.342 1.00 64.38 167 LEU A O 1
ATOM 1302 N N . LYS A 1 168 ? -17.232 17.633 8.670 1.00 63.25 168 LYS A N 1
ATOM 1303 C CA . LYS A 1 168 ? -18.364 18.376 9.247 1.00 63.25 168 LYS A CA 1
ATOM 1304 C C . LYS A 1 168 ? -18.811 17.679 10.540 1.00 63.25 168 LYS A C 1
ATOM 1306 O O . LYS A 1 168 ? -18.955 16.455 10.540 1.00 63.25 168 LYS A O 1
ATOM 1311 N N . ASN A 1 169 ? -19.096 18.450 11.594 1.00 61.97 169 ASN A N 1
ATOM 1312 C CA . ASN A 1 169 ? -19.485 17.946 12.925 1.00 61.97 169 ASN A CA 1
ATOM 1313 C C . ASN A 1 169 ? -20.576 16.861 12.895 1.00 61.97 169 ASN A C 1
ATOM 1315 O O . ASN A 1 169 ? -20.516 15.903 13.658 1.00 61.97 169 ASN A O 1
ATOM 1319 N N . THR A 1 170 ? -21.537 16.950 11.975 1.00 58.59 170 THR A N 1
ATOM 1320 C CA . THR A 1 170 ? -22.603 15.950 11.809 1.00 58.59 170 THR A CA 1
ATOM 1321 C C . THR A 1 170 ? -22.102 14.569 11.380 1.00 58.59 170 THR A C 1
ATOM 1323 O O . THR A 1 170 ? -22.618 13.569 11.865 1.00 58.59 170 THR A O 1
ATOM 1326 N N . LYS A 1 171 ? -21.074 14.485 10.524 1.00 66.06 171 LYS A N 1
ATOM 1327 C CA . LYS A 1 171 ? -20.476 13.199 10.112 1.00 66.06 171 LYS A CA 1
ATOM 1328 C C . LYS A 1 171 ? -19.575 12.609 11.197 1.00 66.06 171 LYS A C 1
ATOM 1330 O O . LYS A 1 171 ? -19.505 11.394 11.347 1.00 66.06 171 LYS A O 1
ATOM 1335 N N . LEU A 1 172 ? -18.908 13.467 11.969 1.00 65.06 172 LEU A N 1
ATOM 1336 C CA . LEU A 1 172 ? -18.147 13.056 13.152 1.00 65.06 172 LEU A CA 1
ATOM 1337 C C . LEU A 1 172 ? -19.060 12.411 14.192 1.00 65.06 172 LEU A C 1
ATOM 1339 O O . LEU A 1 172 ? -18.756 11.322 14.662 1.00 65.06 172 LEU A O 1
ATOM 1343 N N . LEU A 1 173 ? -20.200 13.039 14.490 1.00 62.75 173 LEU A N 1
ATOM 1344 C CA . LEU A 1 173 ? -21.188 12.502 15.427 1.00 62.75 173 LEU A CA 1
ATOM 1345 C C . LEU A 1 173 ? -21.692 11.116 15.011 1.00 62.75 173 LEU A C 1
ATOM 1347 O O . LEU A 1 173 ? -21.744 10.228 15.854 1.00 62.75 173 LEU A O 1
ATOM 1351 N N . SER A 1 174 ? -21.989 10.892 13.725 1.00 67.12 174 SER A N 1
ATOM 1352 C CA . SER A 1 174 ? -22.394 9.559 13.252 1.00 67.12 174 SER A CA 1
ATOM 1353 C C . SER A 1 174 ? -21.287 8.512 13.397 1.00 67.12 174 SER A C 1
ATOM 1355 O O . SER A 1 174 ? -21.580 7.371 13.732 1.00 67.12 174 SER A O 1
ATOM 1357 N N . ILE A 1 175 ? -20.020 8.891 13.190 1.00 69.38 175 ILE A N 1
ATOM 1358 C CA . ILE A 1 175 ? -18.875 7.985 13.370 1.00 69.38 175 ILE A CA 1
ATOM 1359 C C . ILE A 1 175 ? -18.689 7.652 14.853 1.00 69.38 175 ILE A C 1
ATOM 1361 O O . ILE A 1 175 ? -18.530 6.486 15.193 1.00 69.38 175 ILE A O 1
ATOM 1365 N N . PHE A 1 176 ? -18.755 8.649 15.740 1.00 70.69 176 PHE A N 1
ATOM 1366 C CA . PHE A 1 176 ? -18.672 8.422 17.184 1.00 70.69 176 PHE A CA 1
ATOM 1367 C C . PHE A 1 176 ? -19.832 7.573 17.705 1.00 70.69 176 PHE A C 1
ATOM 1369 O O . PHE A 1 176 ? -19.614 6.719 18.556 1.00 70.69 176 PHE A O 1
ATOM 1376 N N . TYR A 1 177 ? -21.042 7.764 17.176 1.00 68.56 177 TYR A N 1
ATOM 1377 C CA . TYR A 1 177 ? -22.187 6.924 17.514 1.00 68.56 177 TYR A CA 1
ATOM 1378 C C . TYR A 1 177 ? -21.980 5.474 17.061 1.00 68.56 177 TYR A C 1
ATOM 1380 O O . TYR A 1 177 ? -22.189 4.562 17.850 1.00 68.56 177 TYR A O 1
ATOM 1388 N N . LEU A 1 178 ? -21.503 5.254 15.830 1.00 69.50 178 LEU A N 1
ATOM 1389 C CA . LEU A 1 178 ? -21.146 3.919 15.334 1.00 69.50 178 LEU A CA 1
ATOM 1390 C C . LEU A 1 178 ? -20.082 3.247 16.209 1.00 69.50 178 LEU A C 1
ATOM 1392 O O . LEU A 1 178 ? -20.263 2.096 16.586 1.00 69.50 178 LEU A O 1
ATOM 1396 N N . LEU A 1 179 ? -19.018 3.967 16.580 1.00 70.88 179 LEU A N 1
ATOM 1397 C CA . LEU A 1 179 ? -17.986 3.450 17.485 1.00 70.88 179 LEU A CA 1
ATOM 1398 C C . LEU A 1 179 ? -18.573 3.077 18.853 1.00 70.88 179 LEU A C 1
ATOM 1400 O O . LEU A 1 179 ? -18.323 1.979 19.334 1.00 70.88 179 LEU A O 1
ATOM 1404 N N . ALA A 1 180 ? -19.412 3.937 19.438 1.00 68.19 180 ALA A N 1
ATOM 1405 C CA . ALA A 1 180 ? -20.053 3.669 20.725 1.00 68.19 180 ALA A CA 1
ATOM 1406 C C . ALA A 1 180 ? -21.010 2.464 20.676 1.00 68.19 180 ALA A C 1
ATOM 1408 O O . ALA A 1 180 ? -21.091 1.705 21.640 1.00 68.19 180 ALA A O 1
ATOM 1409 N N . VAL A 1 181 ? -21.729 2.272 19.565 1.00 67.56 181 VAL A N 1
ATOM 1410 C CA . VAL A 1 181 ? -22.599 1.103 19.357 1.00 67.56 181 VAL A CA 1
ATOM 1411 C C . VAL A 1 181 ? -21.772 -0.176 19.232 1.00 67.56 181 VAL A C 1
ATOM 1413 O O . VAL A 1 181 ? -22.130 -1.178 19.843 1.00 67.56 181 VAL A O 1
ATOM 1416 N N . VAL A 1 182 ? -20.664 -0.144 18.487 1.00 66.25 182 VAL A N 1
ATOM 1417 C CA . VAL A 1 182 ? -19.762 -1.299 18.359 1.00 66.25 182 VAL A CA 1
ATOM 1418 C C . VAL A 1 182 ? -19.154 -1.662 19.718 1.00 66.25 182 VAL A C 1
ATOM 1420 O O . VAL A 1 182 ? -19.267 -2.810 20.129 1.00 66.25 182 VAL A O 1
ATOM 1423 N N . GLU A 1 183 ? -18.636 -0.686 20.471 1.00 66.00 183 GLU A N 1
ATOM 1424 C CA . GLU A 1 183 ? -18.089 -0.905 21.824 1.00 66.00 183 GLU A CA 1
ATOM 1425 C C . GLU A 1 183 ? -19.139 -1.415 22.831 1.00 66.00 183 GLU A C 1
ATOM 1427 O O . GLU A 1 183 ? -18.804 -2.118 23.784 1.00 66.00 183 GLU A O 1
ATOM 1432 N N . SER A 1 184 ? -20.418 -1.066 22.649 1.00 62.94 184 SER A N 1
ATOM 1433 C CA . SER A 1 184 ? -21.504 -1.505 23.539 1.00 62.94 184 SER A CA 1
ATOM 1434 C C . SER A 1 184 ? -21.990 -2.927 23.251 1.00 62.94 184 SER A C 1
ATOM 1436 O O . SER A 1 184 ? -22.564 -3.542 24.142 1.00 62.94 184 SER A O 1
ATOM 1438 N N . ASN A 1 185 ? -21.770 -3.446 22.038 1.00 58.72 185 ASN A N 1
ATOM 1439 C CA . ASN A 1 185 ? -22.160 -4.805 21.642 1.00 58.72 185 ASN A CA 1
ATOM 1440 C C . ASN A 1 185 ? -21.109 -5.874 22.005 1.00 58.72 185 ASN A C 1
ATOM 1442 O O . ASN A 1 185 ? -21.369 -7.058 21.808 1.00 58.72 185 ASN A O 1
ATOM 1446 N N . GLU A 1 186 ? -19.941 -5.479 22.521 1.00 54.09 186 GLU A N 1
ATOM 1447 C CA . GLU A 1 186 ? -18.874 -6.391 22.977 1.00 54.09 186 GLU A CA 1
ATOM 1448 C C . GLU A 1 186 ? -18.922 -6.688 24.496 1.00 54.09 186 GLU A C 1
ATOM 1450 O O . GLU A 1 186 ? -18.033 -7.359 25.021 1.00 54.09 186 GLU A O 1
ATOM 1455 N N . LYS A 1 187 ? -19.949 -6.206 25.213 1.00 45.34 187 LYS A N 1
ATOM 1456 C CA . LYS A 1 187 ? -20.220 -6.519 26.630 1.00 45.34 187 LYS A CA 1
ATOM 1457 C C . LYS A 1 187 ? -21.446 -7.406 26.783 1.00 45.34 187 LYS A C 1
ATOM 1459 O O . LYS A 1 187 ? -21.405 -8.266 27.690 1.00 45.34 187 LYS A O 1
#

Radius of gyration: 18.2 Å; chains: 1; bounding box: 44×33×51 Å

Organism: Pygocentrus nattereri (NCBI:txid42514)